Protein AF-0000000080757276 (afdb_homodimer)

Structure (mmCIF, N/CA/C/O backbone):
data_AF-0000000080757276-model_v1
#
loop_
_entity.id
_entity.type
_entity.pdbx_description
1 polymer 'SEC-C motif domain protein'
#
loop_
_atom_site.group_PDB
_atom_site.id
_atom_site.type_symbol
_atom_site.label_atom_id
_atom_site.label_alt_id
_atom_site.label_comp_id
_atom_site.label_asym_id
_atom_site.label_entity_id
_atom_site.label_seq_id
_atom_site.pdbx_PDB_ins_code
_atom_site.Cartn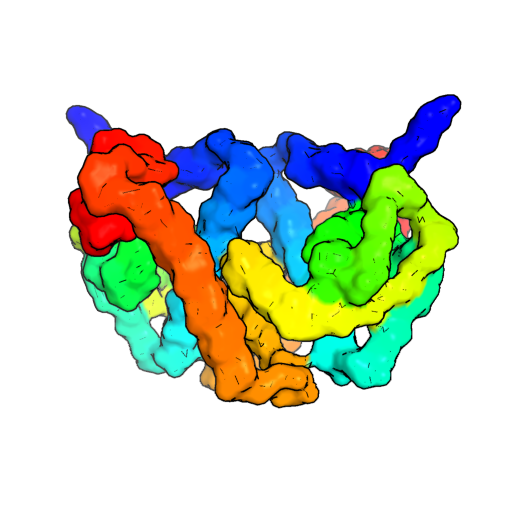_x
_atom_site.Cartn_y
_atom_site.Cartn_z
_atom_site.occupancy
_atom_site.B_iso_or_equiv
_atom_site.auth_seq_id
_atom_site.auth_comp_id
_atom_site.auth_asym_id
_atom_site.auth_atom_id
_atom_site.pdbx_PDB_model_num
ATOM 1 N N . MET A 1 1 ? -26.703 22.859 13.664 1 38.06 1 MET A N 1
ATOM 2 C CA . MET A 1 1 ? -26.328 21.719 12.836 1 38.06 1 MET A CA 1
ATOM 3 C C . MET A 1 1 ? -24.891 21.281 13.148 1 38.06 1 MET A C 1
ATOM 5 O O . MET A 1 1 ? -23.969 22.094 13.133 1 38.06 1 MET A O 1
ATOM 9 N N . VAL A 1 2 ? -24.656 20.375 14 1 51.16 2 VAL A N 1
ATOM 10 C CA . VAL A 1 2 ? -23.391 20.031 14.617 1 51.16 2 VAL A CA 1
ATOM 11 C C . VAL A 1 2 ? -22.328 19.844 13.531 1 51.16 2 VAL A C 1
ATOM 13 O O . VAL A 1 2 ? -22.531 19.062 12.586 1 51.16 2 VAL A O 1
ATOM 16 N N . HIS A 1 3 ? -21.578 20.844 13.133 1 68.44 3 HIS A N 1
ATOM 17 C CA . HIS A 1 3 ? -20.609 20.859 12.047 1 68.44 3 HIS A CA 1
ATOM 18 C C . HIS A 1 3 ? -19.656 19.688 12.117 1 68.44 3 HIS A C 1
ATOM 20 O O . HIS A 1 3 ? -18.922 19.531 13.102 1 68.44 3 HIS A O 1
ATOM 26 N N . MET A 1 4 ? -19.922 18.594 11.398 1 83.38 4 MET A N 1
ATOM 27 C CA . MET A 1 4 ? -19.062 17.422 11.352 1 83.38 4 MET A CA 1
ATOM 28 C C . MET A 1 4 ? -17.641 17.797 10.914 1 83.38 4 MET A C 1
ATOM 30 O O . MET A 1 4 ? -17.469 18.547 9.945 1 83.38 4 MET A O 1
ATOM 34 N N . SER A 1 5 ? -16.688 17.484 11.742 1 94.56 5 SER A N 1
ATOM 35 C CA . SER A 1 5 ? -15.297 17.781 11.414 1 94.56 5 SER A CA 1
ATOM 36 C C . SER A 1 5 ? -14.82 16.969 10.211 1 94.56 5 SER A C 1
ATOM 38 O O . SER A 1 5 ? -15.453 15.984 9.836 1 94.56 5 SER A O 1
ATOM 40 N N . LEU A 1 6 ? -13.852 17.453 9.531 1 98.25 6 LEU A N 1
ATOM 41 C CA . LEU A 1 6 ? -13.25 16.734 8.422 1 98.25 6 LEU A CA 1
ATOM 42 C C . LEU A 1 6 ? -12.812 15.336 8.852 1 98.25 6 LEU A C 1
ATOM 44 O O . LEU A 1 6 ? -12.93 14.375 8.086 1 98.25 6 LEU A O 1
ATOM 48 N N . TYR A 1 7 ? -12.414 15.266 10.031 1 98 7 TYR A N 1
ATOM 49 C CA . TYR A 1 7 ? -11.953 13.992 10.562 1 98 7 TYR A CA 1
ATOM 50 C C . TYR A 1 7 ? -13.109 13.008 10.695 1 98 7 TYR A C 1
ATOM 52 O O . TYR A 1 7 ? -12.969 11.828 10.359 1 98 7 TYR A O 1
ATOM 60 N N . ASN A 1 8 ? -14.211 13.477 11.219 1 97.19 8 ASN A N 1
ATOM 61 C CA . ASN A 1 8 ? -15.391 12.625 11.305 1 97.19 8 ASN A CA 1
ATOM 62 C C . ASN A 1 8 ? -15.836 12.133 9.93 1 97.19 8 ASN A C 1
ATOM 64 O O . ASN A 1 8 ? -16.219 10.969 9.773 1 97.19 8 ASN A O 1
ATOM 68 N N . GLU A 1 9 ? -15.781 13.039 9.016 1 97.56 9 GLU A N 1
ATOM 69 C CA . GLU A 1 9 ? -16.109 12.672 7.641 1 97.56 9 GLU A CA 1
ATOM 70 C C . GLU A 1 9 ? -15.148 11.602 7.113 1 97.56 9 GLU A C 1
ATOM 72 O O . GLU A 1 9 ? -15.562 10.664 6.43 1 97.56 9 GLU A O 1
ATOM 77 N N . TRP A 1 10 ? -13.906 11.734 7.418 1 97.69 10 TRP A N 1
ATOM 78 C CA . TRP A 1 10 ? -12.898 10.766 7.012 1 97.69 10 TRP A CA 1
ATOM 79 C C . TRP A 1 10 ? -13.188 9.398 7.625 1 97.69 10 TRP A C 1
ATOM 81 O O . TRP A 1 10 ? -13.133 8.375 6.934 1 97.69 10 TR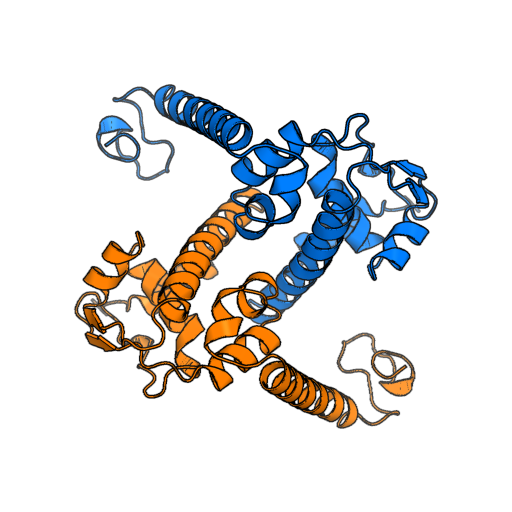P A O 1
ATOM 91 N N . GLN A 1 11 ? -13.516 9.406 8.883 1 96.44 11 GLN A N 1
ATOM 92 C CA . GLN A 1 11 ? -13.828 8.156 9.547 1 96.44 11 GLN A CA 1
ATOM 93 C C . GLN A 1 11 ? -15.008 7.449 8.883 1 96.44 11 GLN A C 1
ATOM 95 O O . GLN A 1 11 ? -15 6.227 8.719 1 96.44 11 GLN A O 1
ATOM 100 N N . LYS A 1 12 ? -15.945 8.25 8.461 1 95.94 12 LYS A N 1
ATOM 101 C CA . LYS A 1 12 ? -17.094 7.688 7.766 1 95.94 12 LYS A CA 1
ATOM 102 C C . LYS A 1 12 ? -16.703 7.082 6.422 1 95.94 12 LYS A C 1
ATOM 104 O O . LYS A 1 12 ? -17.188 6.023 6.039 1 95.94 12 LYS A O 1
ATOM 109 N N . LEU A 1 13 ? -15.805 7.727 5.719 1 95.44 13 LEU A N 1
ATOM 110 C CA . LEU A 1 13 ? -15.305 7.199 4.453 1 95.44 13 LEU A CA 1
ATOM 111 C C . LEU A 1 13 ? -14.578 5.879 4.664 1 95.44 13 LEU A C 1
ATOM 113 O O . LEU A 1 13 ? -14.734 4.945 3.873 1 95.44 13 LEU A O 1
ATOM 117 N N . CYS A 1 14 ? -13.797 5.77 5.727 1 94.19 14 CYS A N 1
ATOM 118 C CA . CYS A 1 14 ? -13.023 4.566 6.02 1 94.19 14 CYS A CA 1
ATOM 119 C C . CYS A 1 14 ? -13.945 3.389 6.316 1 94.19 14 CYS A C 1
ATOM 121 O O . CYS A 1 14 ? -13.633 2.25 5.961 1 94.19 14 CYS A O 1
ATOM 123 N N . GLU A 1 15 ? -15.094 3.699 6.871 1 91.88 15 GLU A N 1
ATOM 124 C CA . GLU A 1 15 ? -15.992 2.645 7.332 1 91.88 15 GLU A CA 1
ATOM 125 C C . GLU A 1 15 ? -17.062 2.336 6.289 1 91.88 15 GLU A C 1
ATOM 127 O O . GLU A 1 15 ? -17.875 1.42 6.473 1 91.88 15 GLU A O 1
ATOM 132 N N . LYS A 1 16 ? -17.031 3.115 5.297 1 93.06 16 LYS A N 1
ATOM 133 C CA . LYS A 1 16 ? -18.047 2.918 4.262 1 93.06 16 LYS A CA 1
ATOM 134 C C . LYS A 1 16 ? -17.969 1.509 3.682 1 93.06 16 LYS A C 1
ATOM 136 O O . LYS A 1 16 ? -16.875 1.015 3.377 1 93.06 16 LYS A O 1
ATOM 141 N N . GLN A 1 17 ? -19.031 0.843 3.615 1 89.94 17 GLN A N 1
ATOM 142 C CA . GLN A 1 17 ? -19.078 -0.481 3.004 1 89.94 17 GLN A CA 1
ATOM 143 C C . GLN A 1 17 ? -18.875 -0.397 1.493 1 89.94 17 GLN A C 1
ATOM 145 O O . GLN A 1 17 ? -19.484 0.448 0.828 1 89.94 17 GLN A O 1
ATOM 150 N N . ARG A 1 18 ? -18 -1.152 0.974 1 90 18 ARG A N 1
ATOM 151 C CA . ARG A 1 18 ? -17.625 -1.227 -0.434 1 90 18 ARG A CA 1
ATOM 152 C C . ARG A 1 18 ? -17.422 -2.674 -0.873 1 90 18 ARG A C 1
ATOM 154 O O . ARG A 1 18 ? -17.188 -3.553 -0.041 1 90 18 ARG A O 1
ATOM 161 N N . THR A 1 19 ? -17.625 -2.785 -2.217 1 89.44 19 THR A N 1
ATOM 162 C CA . THR A 1 19 ? -17.125 -4.039 -2.766 1 89.44 19 THR A CA 1
ATOM 163 C C . THR A 1 19 ? -15.609 -4.113 -2.641 1 89.44 19 THR A C 1
ATOM 165 O O . THR A 1 19 ? -14.953 -3.1 -2.393 1 89.44 19 THR A O 1
ATOM 168 N N . GLU A 1 20 ? -15.086 -5.277 -2.754 1 85.75 20 GLU A N 1
ATOM 169 C CA . GLU A 1 20 ? -13.641 -5.445 -2.674 1 85.75 20 GLU A CA 1
ATOM 170 C C . GLU A 1 20 ? -12.922 -4.559 -3.688 1 85.75 20 GLU A C 1
ATOM 172 O O . GLU A 1 20 ? -11.938 -3.895 -3.355 1 85.75 20 GLU A O 1
ATOM 177 N N . GLU A 1 21 ? -13.414 -4.617 -4.863 1 89.94 21 GLU A N 1
ATOM 178 C CA . GLU A 1 21 ? -12.828 -3.828 -5.941 1 89.94 21 GLU A CA 1
ATOM 179 C C . GLU A 1 21 ? -12.867 -2.338 -5.617 1 89.94 21 GLU A C 1
ATOM 181 O O . GLU A 1 21 ? -11.859 -1.64 -5.762 1 89.94 21 GLU A O 1
ATOM 186 N N . GLU A 1 22 ? -13.984 -1.882 -5.148 1 91.44 22 GLU A N 1
ATOM 187 C CA . GLU A 1 22 ? -14.148 -0.477 -4.789 1 91.44 22 GLU A CA 1
ATOM 188 C C . GLU A 1 22 ? -13.258 -0.104 -3.607 1 91.44 22 GLU A C 1
ATOM 190 O O . GLU A 1 22 ? -12.695 0.993 -3.568 1 91.44 22 GLU A O 1
ATOM 195 N N . ASN A 1 23 ? -13.242 -0.994 -2.672 1 92.25 23 ASN A N 1
ATOM 196 C CA . ASN A 1 23 ? -12.406 -0.768 -1.497 1 92.25 23 ASN A CA 1
ATOM 197 C C . ASN A 1 23 ? -10.93 -0.666 -1.871 1 92.25 23 ASN A C 1
ATOM 199 O O . ASN A 1 23 ? -10.234 0.239 -1.412 1 92.25 23 ASN A O 1
ATOM 203 N N . ASN A 1 24 ? -10.469 -1.547 -2.729 1 92.38 24 ASN A N 1
ATOM 204 C CA . ASN A 1 24 ? -9.094 -1.505 -3.209 1 92.38 24 ASN A CA 1
ATOM 205 C C . ASN A 1 24 ? -8.797 -0.206 -3.955 1 92.38 24 ASN A C 1
ATOM 207 O O . ASN A 1 24 ? -7.738 0.394 -3.771 1 92.38 24 ASN A O 1
ATOM 211 N N . GLU A 1 25 ? -9.695 0.157 -4.746 1 94.06 25 GLU A N 1
ATOM 212 C CA . GLU A 1 25 ? -9.523 1.399 -5.492 1 94.06 25 GLU A CA 1
ATOM 213 C C . GLU A 1 25 ? -9.398 2.596 -4.551 1 94.06 25 GLU A C 1
ATOM 215 O O . GLU A 1 25 ? -8.539 3.455 -4.738 1 94.06 25 GLU A O 1
ATOM 220 N N . PHE A 1 26 ? -10.305 2.67 -3.537 1 95.56 26 PHE A N 1
ATOM 221 C CA . PHE A 1 26 ? -10.305 3.75 -2.559 1 95.56 26 PHE A CA 1
ATOM 222 C C . PHE A 1 26 ? -8.969 3.812 -1.821 1 95.56 26 PHE A C 1
ATOM 224 O O . PHE A 1 26 ? -8.32 4.859 -1.791 1 95.56 26 PHE A O 1
ATOM 231 N N . TRP A 1 27 ? -8.539 2.727 -1.327 1 95.81 27 TRP A N 1
ATOM 232 C CA . TRP A 1 27 ? -7.348 2.717 -0.482 1 95.81 27 TRP A CA 1
ATOM 233 C C . TRP A 1 27 ? -6.082 2.854 -1.323 1 95.81 27 TRP A C 1
ATOM 235 O O . TRP A 1 27 ? -5.129 3.523 -0.918 1 95.81 27 TRP A O 1
ATOM 245 N N . ASN A 1 28 ? -6.012 2.215 -2.469 1 96.62 28 ASN A N 1
ATOM 246 C CA . ASN A 1 28 ? -4.848 2.369 -3.338 1 96.62 28 ASN A CA 1
ATOM 247 C C . ASN A 1 28 ? -4.676 3.816 -3.789 1 96.62 28 ASN A C 1
ATOM 249 O O . ASN A 1 28 ? -3.553 4.324 -3.836 1 96.62 28 ASN A O 1
ATOM 253 N N . THR A 1 29 ? -5.754 4.422 -4.09 1 97.19 29 THR A N 1
ATOM 254 C CA . THR A 1 29 ? -5.711 5.836 -4.449 1 97.19 29 THR A CA 1
ATOM 255 C C . THR A 1 29 ? -5.211 6.676 -3.281 1 97.19 29 THR A C 1
ATOM 257 O O . THR A 1 29 ? -4.359 7.551 -3.457 1 97.19 29 THR A O 1
ATOM 260 N N . TYR A 1 30 ? -5.797 6.43 -2.107 1 97.69 30 TYR A N 1
ATOM 261 C CA . TYR A 1 30 ? -5.352 7.152 -0.922 1 97.69 30 TYR A CA 1
ATOM 262 C C . TYR A 1 30 ? -3.863 6.934 -0.679 1 97.69 30 TYR A C 1
ATOM 264 O O . TYR A 1 30 ? -3.123 7.887 -0.425 1 97.69 30 TYR A O 1
ATOM 272 N N . LEU A 1 31 ? -3.383 5.695 -0.757 1 97.88 31 LEU A N 1
ATOM 273 C CA . LEU A 1 31 ? -1.994 5.352 -0.47 1 97.88 31 LEU A CA 1
ATOM 274 C C . LEU A 1 31 ? -1.051 6.027 -1.461 1 97.88 31 LEU A C 1
ATOM 276 O O . LEU A 1 31 ? 0.038 6.469 -1.087 1 97.88 31 LEU A O 1
ATOM 280 N N . GLU A 1 32 ? -1.459 6.086 -2.672 1 97.38 32 GLU A N 1
ATOM 281 C CA . GLU A 1 32 ? -0.655 6.789 -3.668 1 97.38 32 GLU A CA 1
ATOM 282 C C . GLU A 1 32 ? -0.453 8.25 -3.281 1 97.38 32 GLU A C 1
ATOM 284 O O . GLU A 1 32 ? 0.677 8.742 -3.268 1 97.38 32 GLU A O 1
ATOM 289 N N . LYS A 1 33 ? -1.532 8.922 -2.973 1 98.19 33 LYS A N 1
ATOM 290 C CA . LYS A 1 33 ? -1.455 10.328 -2.586 1 98.19 33 LYS A CA 1
ATOM 291 C C . LYS A 1 33 ? -0.66 10.5 -1.295 1 98.19 33 LYS A C 1
ATOM 293 O O . LYS A 1 33 ? 0.161 11.414 -1.182 1 98.19 33 LYS A O 1
ATOM 298 N N . GLU A 1 34 ? -0.919 9.625 -0.367 1 98.5 34 GLU A N 1
ATOM 299 C CA . GLU A 1 34 ? -0.176 9.648 0.889 1 98.5 34 GLU A CA 1
ATOM 300 C C . GLU A 1 34 ? 1.324 9.516 0.645 1 98.5 34 GLU A C 1
ATOM 302 O O . GLU A 1 34 ? 2.121 10.266 1.211 1 98.5 34 GLU A O 1
ATOM 307 N N . MET A 1 35 ? 1.727 8.547 -0.178 1 98.56 35 MET A N 1
ATOM 308 C CA . MET A 1 35 ? 3.137 8.336 -0.49 1 98.56 35 MET A CA 1
ATOM 309 C C . MET A 1 35 ? 3.752 9.594 -1.094 1 98.56 35 MET A C 1
ATOM 311 O O . MET A 1 35 ? 4.867 9.984 -0.738 1 98.56 35 MET A O 1
ATOM 315 N N . LYS A 1 36 ? 3.051 10.234 -1.915 1 98.06 36 LYS A N 1
ATOM 316 C CA . LYS A 1 36 ? 3.551 11.445 -2.555 1 98.06 36 LYS A CA 1
ATOM 317 C C . LYS A 1 36 ? 3.756 12.562 -1.533 1 98.06 36 LYS A C 1
ATOM 319 O O . LYS A 1 36 ? 4.715 13.328 -1.63 1 98.06 36 LYS A O 1
ATOM 324 N N . VAL A 1 37 ? 2.859 12.688 -0.596 1 98.75 37 VAL A N 1
ATOM 325 C CA . VAL A 1 37 ? 3.029 13.672 0.467 1 98.75 37 VAL A CA 1
ATOM 326 C C . VAL A 1 37 ? 4.289 13.352 1.272 1 98.75 37 VAL A C 1
ATOM 328 O O . VAL A 1 37 ? 5.117 14.227 1.514 1 98.75 37 VAL A O 1
ATOM 331 N N . TYR A 1 38 ? 4.418 12.086 1.672 1 98.81 38 TYR A N 1
ATOM 332 C CA . TYR A 1 38 ? 5.574 11.703 2.473 1 98.81 38 TYR A CA 1
ATOM 333 C C . TYR A 1 38 ? 6.867 11.883 1.682 1 98.81 38 TYR A C 1
ATOM 335 O O . TYR A 1 38 ? 7.887 12.312 2.229 1 98.81 38 TYR A O 1
ATOM 343 N N . GLU A 1 39 ? 6.867 11.492 0.408 1 98.5 39 GLU A N 1
ATOM 344 C CA . GLU A 1 39 ? 8.039 11.734 -0.427 1 98.5 39 GLU A CA 1
ATOM 345 C C . GLU A 1 39 ? 8.438 13.203 -0.407 1 98.5 39 GLU A C 1
ATOM 347 O O . GLU A 1 39 ? 9.617 13.531 -0.273 1 98.5 39 GLU A O 1
ATOM 352 N N . PHE A 1 40 ? 7.48 14.055 -0.537 1 98.75 40 PHE A N 1
ATOM 353 C CA . PHE A 1 40 ? 7.73 15.492 -0.525 1 98.75 40 PHE A CA 1
ATOM 354 C C . PHE A 1 40 ? 8.305 15.93 0.815 1 98.75 40 PHE A C 1
ATOM 356 O O . PHE A 1 40 ? 9.32 16.625 0.862 1 98.75 40 PHE A O 1
ATOM 363 N N . ILE A 1 41 ? 7.664 15.531 1.886 1 98.75 41 ILE A N 1
ATOM 364 C CA . ILE A 1 41 ? 8.07 15.914 3.234 1 98.75 41 ILE A CA 1
ATOM 365 C C . ILE A 1 41 ? 9.5 15.445 3.496 1 98.75 41 ILE A C 1
ATOM 367 O O . ILE A 1 41 ? 10.32 16.203 4.012 1 98.75 41 ILE A O 1
ATOM 371 N N . LEU A 1 42 ? 9.805 14.219 3.104 1 98.75 42 LEU A N 1
ATOM 372 C CA . LEU A 1 42 ? 11.133 13.656 3.338 1 98.75 42 LEU A CA 1
ATOM 373 C C . LEU A 1 42 ? 12.172 14.352 2.471 1 98.75 42 LEU A C 1
ATOM 375 O O . LEU A 1 42 ? 13.273 14.656 2.938 1 98.75 42 LEU A O 1
ATOM 379 N N . GLU A 1 43 ? 11.828 14.633 1.252 1 98.31 43 GLU A N 1
ATOM 380 C CA . GLU A 1 43 ? 12.742 15.312 0.336 1 98.31 43 GLU A CA 1
ATOM 381 C C . GLU A 1 43 ? 13.062 16.719 0.824 1 98.31 43 GLU A C 1
ATOM 383 O O . GLU A 1 43 ? 14.18 17.203 0.641 1 98.31 43 GLU A O 1
ATOM 388 N N . HIS A 1 44 ? 12.148 17.328 1.419 1 98.31 44 HIS A N 1
ATOM 389 C CA . HIS A 1 44 ? 12.305 18.703 1.899 1 98.31 44 HIS A CA 1
ATOM 390 C C . HIS A 1 44 ? 12.328 18.75 3.424 1 98.31 44 HIS A C 1
ATOM 392 O O . HIS A 1 44 ? 11.719 19.625 4.027 1 98.31 44 HIS A O 1
ATOM 398 N N . HIS A 1 45 ? 13.016 17.844 4.023 1 98.31 45 HIS A N 1
ATOM 399 C CA . HIS A 1 45 ? 12.984 17.625 5.465 1 98.31 45 HIS A CA 1
ATOM 400 C C . HIS A 1 45 ? 13.562 18.812 6.219 1 98.31 45 HIS A C 1
ATOM 402 O O . HIS A 1 45 ? 13.367 18.953 7.426 1 98.31 45 HIS A O 1
ATOM 408 N N . ASP A 1 46 ? 14.266 19.672 5.57 1 97.31 46 ASP A N 1
ATOM 409 C CA . ASP A 1 46 ? 14.883 20.844 6.199 1 97.31 46 ASP A CA 1
ATOM 410 C C . ASP A 1 46 ? 13.906 22.016 6.242 1 97.31 46 ASP A C 1
ATOM 412 O O . ASP A 1 46 ? 14.203 23.047 6.84 1 97.31 46 ASP A O 1
ATOM 416 N N . GLU A 1 47 ? 12.797 21.828 5.613 1 97.44 47 GLU A N 1
ATOM 417 C CA . GLU A 1 47 ? 11.734 22.844 5.617 1 97.44 47 GLU A CA 1
ATOM 418 C C . GLU A 1 47 ? 10.469 22.312 6.281 1 97.44 47 GLU A C 1
ATOM 420 O O . GLU A 1 47 ? 10.219 21.109 6.27 1 97.44 47 GLU A O 1
ATOM 425 N N . VAL A 1 48 ? 9.797 23.266 6.875 1 98.06 48 VAL A N 1
ATOM 426 C CA . VAL A 1 48 ? 8.531 22.891 7.488 1 98.06 48 VAL A CA 1
ATOM 427 C C . VAL A 1 48 ? 7.379 23.266 6.559 1 98.06 48 VAL A C 1
ATOM 429 O O . VAL A 1 48 ? 7.262 24.422 6.137 1 98.06 48 VAL A O 1
ATOM 432 N N . VAL A 1 49 ? 6.598 22.281 6.207 1 98.38 49 VAL A N 1
ATOM 433 C CA . VAL A 1 49 ? 5.395 22.516 5.418 1 98.38 49 VAL A CA 1
ATOM 434 C C . VAL A 1 49 ? 4.293 23.078 6.309 1 98.38 49 VAL A C 1
ATOM 436 O O . VAL A 1 49 ? 3.955 22.484 7.34 1 98.38 49 VAL A O 1
ATOM 439 N N . GLU A 1 50 ? 3.803 24.188 5.949 1 98.5 50 GLU A N 1
ATOM 440 C CA . GLU A 1 50 ? 2.748 24.797 6.754 1 98.5 50 GLU A CA 1
ATOM 441 C C . GLU A 1 50 ? 1.762 25.562 5.879 1 98.5 50 GLU A C 1
ATOM 443 O O . GLU A 1 50 ? 2.08 25.938 4.746 1 98.5 50 GLU A O 1
ATOM 448 N N . GLY A 1 51 ? 0.552 25.719 6.355 1 98.62 51 GLY A N 1
ATOM 449 C CA . GLY A 1 51 ? -0.53 26.391 5.664 1 98.62 51 GLY A CA 1
ATOM 450 C C . GLY A 1 51 ? -1.905 25.969 6.148 1 98.62 51 GLY A C 1
ATOM 451 O O . GLY A 1 51 ? -2.025 25.219 7.113 1 98.62 51 GLY A O 1
ATOM 452 N N . LYS A 1 52 ? -2.895 26.578 5.531 1 98.81 52 LYS A N 1
ATOM 453 C CA . LYS A 1 52 ? -4.258 26.141 5.82 1 98.81 52 LYS A CA 1
ATOM 454 C C . LYS A 1 52 ? -4.508 24.719 5.297 1 98.81 52 LYS A C 1
ATOM 456 O O . LYS A 1 52 ? -3.988 24.344 4.246 1 98.81 52 LYS A O 1
ATOM 461 N N . LEU A 1 53 ? -5.375 24.016 6.027 1 98.88 53 LEU A N 1
ATOM 462 C CA . LEU A 1 53 ? -5.613 22.625 5.672 1 98.88 53 LEU A CA 1
ATOM 463 C C . LEU A 1 53 ? -6.078 22.5 4.227 1 98.88 53 LEU A C 1
ATOM 465 O O . LEU A 1 53 ? -5.543 21.703 3.461 1 98.88 53 LEU A O 1
ATOM 469 N N . ALA A 1 54 ? -6.996 23.281 3.854 1 98.69 54 ALA A N 1
ATOM 470 C CA . ALA A 1 54 ? -7.543 23.203 2.502 1 98.69 54 ALA A CA 1
ATOM 471 C C . ALA A 1 54 ? -6.484 23.547 1.459 1 98.69 54 ALA A C 1
ATOM 473 O O . ALA A 1 54 ? -6.453 22.969 0.377 1 98.69 54 ALA A O 1
ATOM 474 N N . GLU A 1 55 ? -5.637 24.438 1.717 1 98.69 55 GLU A N 1
ATOM 475 C CA . GLU A 1 55 ? -4.574 24.844 0.801 1 98.69 55 GLU A CA 1
ATOM 476 C C . GLU A 1 55 ? -3.543 23.719 0.639 1 98.69 55 GLU A C 1
ATOM 478 O O . GLU A 1 55 ? -3.088 23.453 -0.474 1 98.69 55 GLU A O 1
ATOM 483 N N . LEU A 1 56 ? -3.184 23.156 1.754 1 98.81 56 LEU A N 1
ATOM 484 C CA . LEU A 1 56 ? -2.248 22.031 1.705 1 98.81 56 LEU A CA 1
ATOM 485 C C . LEU A 1 56 ? -2.857 20.844 0.966 1 98.81 56 LEU A C 1
ATOM 487 O O . LEU A 1 56 ? -2.176 20.188 0.184 1 98.81 56 LEU A O 1
ATOM 491 N N . ALA A 1 57 ? -4.145 20.609 1.241 1 98.88 57 ALA A N 1
ATOM 492 C CA . ALA A 1 57 ? -4.848 19.562 0.519 1 98.88 57 ALA A CA 1
ATOM 493 C C . ALA A 1 57 ? -4.758 19.766 -0.99 1 98.88 57 ALA A C 1
ATOM 495 O O . ALA A 1 57 ? -4.422 18.844 -1.735 1 98.88 57 ALA A O 1
ATOM 496 N N . GLU A 1 58 ? -5.008 20.938 -1.376 1 98.31 58 GLU A N 1
ATOM 497 C CA . GLU A 1 58 ? -4.938 21.281 -2.791 1 98.31 58 GLU A CA 1
ATOM 498 C C . GLU A 1 58 ? -3.521 21.125 -3.332 1 98.31 58 GLU A C 1
ATOM 500 O O . GLU A 1 58 ? -3.324 20.578 -4.426 1 98.31 58 GLU A O 1
ATOM 505 N N . LYS A 1 59 ? -2.551 21.578 -2.59 1 98.38 59 LYS A N 1
ATOM 506 C CA . LYS A 1 59 ? -1.146 21.469 -2.973 1 98.38 59 LYS A CA 1
ATOM 507 C C . LYS A 1 59 ? -0.777 20.031 -3.297 1 98.38 59 LYS A C 1
ATOM 509 O O . LYS A 1 59 ? -0.003 19.766 -4.223 1 98.38 59 LYS A O 1
ATOM 514 N N . PHE A 1 60 ? -1.408 19.109 -2.568 1 98.38 60 PHE A N 1
ATOM 515 C CA . PHE A 1 60 ? -1.04 17.703 -2.705 1 98.38 60 PHE A CA 1
ATOM 516 C C . PHE A 1 60 ? -2.117 16.938 -3.459 1 98.38 60 PHE A C 1
ATOM 518 O O . PHE A 1 60 ? -2.186 15.711 -3.369 1 98.38 60 PHE A O 1
ATOM 525 N N . ASP A 1 61 ? -2.996 17.672 -4.125 1 97.5 61 ASP A N 1
ATOM 526 C CA . ASP A 1 61 ? -4.027 17.094 -4.984 1 97.5 61 ASP A CA 1
ATOM 527 C C . ASP A 1 61 ? -4.941 16.156 -4.199 1 97.5 61 ASP A C 1
ATOM 529 O O . ASP A 1 61 ? -5.172 15.016 -4.613 1 97.5 61 ASP A O 1
ATOM 533 N N . MET A 1 62 ? -5.332 16.594 -3.059 1 98.44 62 MET A N 1
ATOM 534 C CA . MET A 1 62 ? -6.27 15.883 -2.199 1 98.44 62 MET A CA 1
ATOM 535 C C . MET A 1 62 ? -7.492 16.734 -1.888 1 98.44 62 MET A C 1
ATOM 537 O O . MET A 1 62 ? -7.402 17.969 -1.849 1 98.44 62 MET A O 1
ATOM 541 N N . GLU A 1 63 ? -8.586 16.078 -1.687 1 98.38 63 GLU A N 1
ATOM 542 C CA . GLU A 1 63 ? -9.688 16.75 -1.012 1 98.38 63 GLU A CA 1
ATOM 543 C C . GLU A 1 63 ? -9.367 16.984 0.461 1 98.38 63 GLU A C 1
ATOM 545 O O . GLU A 1 63 ? -8.617 16.234 1.072 1 98.38 63 GLU A O 1
ATOM 550 N N . PRO A 1 64 ? -9.961 18.016 0.984 1 98.75 64 PRO A N 1
ATOM 551 C CA . PRO A 1 64 ? -9.695 18.312 2.393 1 98.75 64 PRO A CA 1
ATOM 552 C C . PRO A 1 64 ? -9.977 17.125 3.311 1 98.75 64 PRO A C 1
ATOM 554 O O . PRO A 1 64 ? -9.211 16.875 4.242 1 98.75 64 PRO A O 1
ATOM 557 N N . VAL A 1 65 ? -11.031 16.406 3.018 1 98.69 65 VAL A N 1
ATOM 558 C CA . VAL A 1 65 ? -11.398 15.266 3.846 1 98.69 65 VAL A CA 1
ATOM 559 C C . VAL A 1 65 ? -10.305 14.195 3.764 1 98.69 65 VAL A C 1
ATOM 561 O O . VAL A 1 65 ? -9.984 13.547 4.762 1 98.69 65 VAL A O 1
ATOM 564 N N . VAL A 1 66 ? -9.703 14.016 2.645 1 98.75 66 VAL A N 1
ATOM 565 C CA . VAL A 1 66 ? -8.633 13.047 2.443 1 98.75 66 VAL A CA 1
ATOM 566 C C . VAL A 1 66 ? -7.367 13.523 3.15 1 98.75 66 VAL A C 1
ATOM 568 O O . VAL A 1 66 ? -6.664 12.727 3.775 1 98.75 66 VAL A O 1
ATOM 571 N N . PHE A 1 67 ? -7.109 14.789 3.076 1 98.88 67 PHE A N 1
ATOM 572 C CA . PHE A 1 67 ? -5.957 15.344 3.775 1 98.88 67 PHE A CA 1
ATOM 573 C C . PHE A 1 67 ? -6.121 15.203 5.285 1 98.88 67 PHE A C 1
ATOM 575 O O . PHE A 1 67 ? -5.137 15.008 6.004 1 98.88 67 PHE A O 1
ATOM 582 N N . ALA A 1 68 ? -7.34 15.32 5.773 1 98.75 68 ALA A N 1
ATOM 583 C CA . ALA A 1 68 ? -7.594 15.039 7.184 1 98.75 68 ALA A CA 1
ATOM 584 C C . ALA A 1 68 ? -7.191 13.609 7.535 1 98.75 68 ALA A C 1
ATOM 586 O O . ALA A 1 68 ? -6.688 13.352 8.633 1 98.75 68 ALA A O 1
ATOM 587 N N . GLY A 1 69 ? -7.457 12.688 6.602 1 98.5 69 GLY A N 1
ATOM 588 C CA . GLY A 1 69 ? -6.973 11.328 6.777 1 98.5 69 GLY A CA 1
ATOM 589 C C . GLY A 1 69 ? -5.461 11.234 6.875 1 98.5 69 GLY A C 1
ATOM 590 O O . GLY A 1 69 ? -4.93 10.5 7.707 1 98.5 69 GLY A O 1
ATOM 591 N N . PHE A 1 70 ? -4.848 12.016 6.074 1 98.88 70 PHE A N 1
ATOM 592 C CA . PHE A 1 70 ? -3.391 12.078 6.133 1 98.88 70 PHE A CA 1
ATOM 593 C C . PHE A 1 70 ? -2.928 12.602 7.488 1 98.88 70 PHE A C 1
ATOM 595 O O . PHE A 1 70 ? -1.981 12.07 8.07 1 98.88 70 PHE A O 1
ATOM 602 N N . MET A 1 71 ? -3.545 13.617 7.941 1 98.81 71 MET A N 1
ATOM 603 C CA . MET A 1 71 ? -3.225 14.172 9.258 1 98.81 71 MET A CA 1
ATOM 604 C C . MET A 1 71 ? -3.379 13.117 10.344 1 98.81 71 MET A C 1
ATOM 606 O O . MET A 1 71 ? -2.578 13.07 11.281 1 98.81 71 MET A O 1
ATOM 610 N N . ASP A 1 72 ? -4.418 12.375 10.25 1 98.19 72 ASP A N 1
ATOM 611 C CA . ASP A 1 72 ? -4.621 11.297 11.211 1 98.19 72 ASP A CA 1
ATOM 612 C C . ASP A 1 72 ? -3.404 10.367 11.258 1 98.19 72 ASP A C 1
ATOM 614 O O . ASP A 1 72 ? -2.936 10.008 12.344 1 98.19 72 ASP A O 1
ATOM 618 N N . GLY A 1 73 ? -2.859 10.031 10.109 1 98.06 73 GLY A N 1
ATOM 619 C CA . GLY A 1 73 ? -1.74 9.109 10 1 98.06 73 GLY A CA 1
ATOM 620 C C . GLY A 1 73 ? -0.446 9.672 10.555 1 98.06 73 GLY A C 1
ATOM 621 O O . GLY A 1 73 ? 0.32 8.961 11.211 1 98.06 73 GLY A O 1
ATOM 622 N N . ILE A 1 74 ? -0.231 10.945 10.359 1 98.81 74 ILE A N 1
ATOM 623 C CA . ILE A 1 74 ? 1.08 11.5 10.672 1 98.81 74 ILE A CA 1
ATOM 624 C C . ILE A 1 74 ? 1.048 12.148 12.055 1 98.81 74 ILE A C 1
ATOM 626 O O . ILE A 1 74 ? 2.096 12.484 12.609 1 98.81 74 ILE A O 1
ATOM 630 N N . ASN A 1 75 ? -0.104 12.258 12.648 1 98.75 75 ASN A N 1
ATOM 631 C CA . ASN A 1 75 ? -0.34 13.141 13.789 1 98.75 75 ASN A CA 1
ATOM 632 C C . ASN A 1 75 ? 0.572 12.789 14.961 1 98.75 75 ASN A C 1
ATOM 634 O O . ASN A 1 75 ? 1.17 13.68 15.57 1 98.75 75 ASN A O 1
ATOM 638 N N . THR A 1 76 ? 0.782 11.531 15.227 1 98.56 76 THR A N 1
ATOM 639 C CA . THR A 1 76 ? 1.555 11.117 16.391 1 98.56 76 THR A CA 1
ATOM 640 C C . THR A 1 76 ? 3.051 11.258 16.125 1 98.56 76 THR A C 1
ATOM 642 O O . THR A 1 76 ? 3.863 11.125 17.047 1 98.56 76 THR A O 1
ATOM 645 N N . SER A 1 77 ? 3.416 11.531 14.938 1 98.81 77 SER A N 1
ATOM 646 C CA . SER A 1 77 ? 4.816 11.719 14.57 1 98.81 77 SER A CA 1
ATOM 647 C C . SER A 1 77 ? 5.18 13.195 14.531 1 98.81 77 SER A C 1
ATOM 649 O O . SER A 1 77 ? 6.328 13.555 14.266 1 98.81 77 SER A O 1
ATOM 651 N N . LEU A 1 78 ? 4.219 14.078 14.766 1 98.81 78 LEU A N 1
ATOM 652 C CA . LEU A 1 78 ? 4.469 15.516 14.773 1 98.81 78 LEU A CA 1
ATOM 653 C C . LEU A 1 78 ? 4.953 15.977 16.141 1 98.81 78 LEU A C 1
ATOM 655 O O . LEU A 1 78 ? 4.516 15.445 17.172 1 98.81 78 LEU A O 1
ATOM 659 N N . LYS A 1 79 ? 5.84 17.016 16.141 1 98.5 79 LYS A N 1
ATOM 660 C CA . LYS A 1 79 ? 6.289 17.594 17.406 1 98.5 79 LYS A CA 1
ATOM 661 C C . LYS A 1 79 ? 5.125 18.234 18.156 1 98.5 79 LYS A C 1
ATOM 663 O O . LYS A 1 79 ? 5.082 18.188 19.391 1 98.5 79 LYS A O 1
ATOM 668 N N . ASN A 1 80 ? 4.203 18.812 17.391 1 98.25 80 ASN A N 1
ATOM 669 C CA . ASN A 1 80 ? 2.982 19.391 17.953 1 98.25 80 ASN A CA 1
ATOM 670 C C . ASN A 1 80 ? 1.738 18.812 17.281 1 98.25 80 ASN A C 1
ATOM 672 O O . ASN A 1 80 ? 1.236 19.359 16.297 1 98.25 80 ASN A O 1
ATOM 676 N N . PRO A 1 81 ? 1.224 17.703 17.828 1 98.62 81 PRO A N 1
ATOM 677 C CA . PRO A 1 81 ? 0.014 17.094 17.266 1 98.62 81 PRO A CA 1
ATOM 678 C C . PRO A 1 81 ? -1.191 18.031 17.312 1 98.62 81 PRO A C 1
ATOM 680 O O . PRO A 1 81 ? -1.243 18.938 18.156 1 98.62 81 PRO A O 1
ATOM 683 N N . VAL A 1 82 ? -2.092 17.797 16.422 1 98.25 82 VAL A N 1
ATOM 684 C CA . VAL A 1 82 ? -3.299 18.625 16.375 1 98.25 82 VAL A CA 1
ATOM 685 C C . VAL A 1 82 ? -4.484 17.828 16.906 1 98.25 82 VAL A C 1
ATOM 687 O O . VAL A 1 82 ? -4.41 16.609 17.047 1 98.25 82 VAL A O 1
ATOM 690 N N . LYS A 1 83 ? -5.516 18.562 17.297 1 98.12 83 LYS A N 1
ATOM 691 C CA . LYS A 1 83 ? -6.777 17.922 17.641 1 98.12 83 LYS A CA 1
ATOM 692 C C . LYS A 1 83 ? -7.57 17.562 16.391 1 98.12 83 LYS A C 1
ATOM 694 O O . LYS A 1 83 ? -8.242 18.406 15.797 1 98.12 83 LYS A O 1
ATOM 699 N N . LEU A 1 84 ? -7.57 16.344 16.031 1 98.31 84 LEU A N 1
ATOM 700 C CA . LEU A 1 84 ? -8.133 15.859 14.781 1 98.31 84 LEU A CA 1
ATOM 701 C C . LEU A 1 84 ? -9.617 16.188 14.688 1 98.31 84 LEU A C 1
ATOM 703 O O . LEU A 1 84 ? -10.109 16.578 13.617 1 98.31 84 LEU A O 1
ATOM 707 N N . GLU A 1 85 ? -10.289 16.125 15.773 1 97.62 85 GLU A N 1
ATOM 708 C CA . GLU A 1 85 ? -11.734 16.297 15.812 1 97.62 85 GLU A CA 1
ATOM 709 C C . GLU A 1 85 ? -12.141 17.734 15.531 1 97.62 85 GLU A C 1
ATOM 711 O O . GLU A 1 85 ? -13.312 18.031 15.289 1 97.62 85 GLU A O 1
ATOM 716 N N . GLU A 1 86 ? -11.18 18.641 15.5 1 97.69 86 GLU A N 1
ATOM 717 C CA . GLU A 1 86 ? -11.453 20.047 15.297 1 97.69 86 GLU A CA 1
ATOM 718 C C . GLU A 1 86 ? -10.977 20.516 13.922 1 97.69 86 GLU A C 1
ATOM 720 O O . GLU A 1 86 ? -11.094 21.688 13.586 1 97.69 86 GLU A O 1
ATOM 725 N N . LEU A 1 87 ? -10.523 19.625 13.109 1 98.44 87 LEU A N 1
ATOM 726 C CA . LEU A 1 87 ? -9.961 20 11.82 1 98.44 87 LEU A CA 1
ATOM 727 C C . LEU A 1 87 ? -11.055 20.5 10.875 1 98.44 87 LEU A C 1
ATOM 729 O O . LEU A 1 87 ? -12.102 19.875 10.75 1 98.44 87 LEU A O 1
ATOM 733 N N . GLY A 1 88 ? -10.789 21.609 10.312 1 98.12 88 GLY A N 1
ATOM 734 C CA . GLY A 1 88 ? -11.594 22.172 9.242 1 98.12 88 GLY A CA 1
ATOM 735 C C . GLY A 1 88 ? -10.766 22.766 8.117 1 98.12 88 GLY A C 1
ATOM 736 O O . GLY A 1 88 ? -9.531 22.734 8.172 1 98.12 88 GLY A O 1
ATOM 737 N N . ASP A 1 89 ? -11.398 23.281 7.129 1 98.12 89 ASP A N 1
ATOM 738 C CA . ASP A 1 89 ? -10.75 23.812 5.934 1 98.12 89 ASP A CA 1
ATOM 739 C C . ASP A 1 89 ? -9.742 24.906 6.297 1 98.12 89 ASP A C 1
ATOM 741 O O . ASP A 1 89 ? -8.68 25 5.676 1 98.12 89 ASP A O 1
ATOM 745 N N . ASP A 1 90 ? -10.039 25.656 7.32 1 98 90 ASP A N 1
ATOM 746 C CA . ASP A 1 90 ? -9.25 26.844 7.629 1 98 90 ASP A CA 1
ATOM 747 C C . ASP A 1 90 ? -8.281 26.578 8.773 1 98 90 ASP A C 1
ATOM 749 O O . ASP A 1 90 ? -7.594 27.484 9.242 1 98 90 ASP A O 1
ATOM 753 N N . SER A 1 91 ? -8.242 25.312 9.211 1 98.38 91 SER A N 1
ATOM 754 C CA . SER A 1 91 ? -7.297 24.969 10.266 1 98.38 91 SER A CA 1
ATOM 755 C C . SER A 1 91 ? -5.859 25.234 9.828 1 98.38 91 SER A C 1
ATOM 757 O O . SER A 1 91 ? -5.488 24.938 8.695 1 98.38 91 SER A O 1
ATOM 759 N N . ASN A 1 92 ? -5.086 25.875 10.758 1 98.5 92 ASN A N 1
ATOM 760 C CA . ASN A 1 92 ? -3.668 26.078 10.492 1 98.5 92 ASN A CA 1
ATOM 761 C C . ASN A 1 92 ? -2.855 24.828 10.789 1 98.5 92 ASN A C 1
ATOM 763 O O . ASN A 1 92 ? -2.834 24.359 11.93 1 98.5 92 ASN A O 1
ATOM 767 N N . ILE A 1 93 ? -2.209 24.312 9.688 1 98.75 93 ILE A N 1
ATOM 768 C CA . ILE A 1 93 ? -1.431 23.078 9.797 1 98.75 93 ILE A CA 1
ATOM 769 C C . ILE A 1 93 ? 0.059 23.406 9.711 1 98.75 93 ILE A C 1
ATOM 771 O O . ILE A 1 93 ? 0.479 24.203 8.867 1 98.75 93 ILE A O 1
ATOM 775 N N . ARG A 1 94 ? 0.815 22.875 10.648 1 98.62 94 ARG A N 1
ATOM 776 C CA . ARG A 1 94 ? 2.273 22.938 10.641 1 98.62 94 ARG A CA 1
ATOM 777 C C . ARG A 1 94 ? 2.883 21.562 10.812 1 98.62 94 ARG A C 1
ATOM 779 O O . ARG A 1 94 ? 2.83 20.984 11.898 1 98.62 94 ARG A O 1
ATOM 786 N N . LEU A 1 95 ? 3.559 21.047 9.75 1 98.75 95 LEU A N 1
ATOM 787 C CA . LEU A 1 95 ? 4.086 19.688 9.758 1 98.75 95 LEU A CA 1
ATOM 788 C C . LEU A 1 95 ? 5.527 19.672 10.25 1 98.75 95 LEU A C 1
ATOM 790 O O . LEU A 1 95 ? 6.445 19.359 9.484 1 98.75 95 LEU A O 1
ATOM 794 N N . GLU A 1 96 ? 5.684 20 11.477 1 98.69 96 GLU A N 1
ATOM 795 C CA . GLU A 1 96 ? 6.977 19.812 12.133 1 98.69 96 GLU A CA 1
ATOM 796 C C . GLU A 1 96 ? 7.156 18.359 12.57 1 98.69 96 GLU A C 1
ATOM 798 O O . GLU A 1 96 ? 6.695 17.969 13.641 1 98.69 96 GLU A O 1
ATOM 803 N N . VAL A 1 97 ? 7.945 17.656 11.805 1 98.81 97 VAL A N 1
ATOM 804 C CA . VAL A 1 97 ? 7.953 16.203 11.914 1 98.81 97 VAL A CA 1
ATOM 805 C C . VAL A 1 97 ? 9.109 15.766 12.812 1 98.81 97 VAL A C 1
ATOM 807 O O . VAL A 1 97 ? 10.227 16.281 12.695 1 98.81 97 VAL A O 1
ATOM 810 N N . ASP A 1 98 ? 8.836 14.891 13.758 1 98.81 98 ASP A N 1
ATOM 811 C CA . ASP A 1 98 ? 9.852 14.055 14.391 1 98.81 98 ASP A CA 1
ATOM 812 C C . ASP A 1 98 ? 10.164 12.828 13.539 1 98.81 98 ASP A C 1
ATOM 814 O O . ASP A 1 98 ? 9.477 11.812 13.617 1 98.81 98 ASP A O 1
ATOM 818 N N . PHE A 1 99 ? 11.234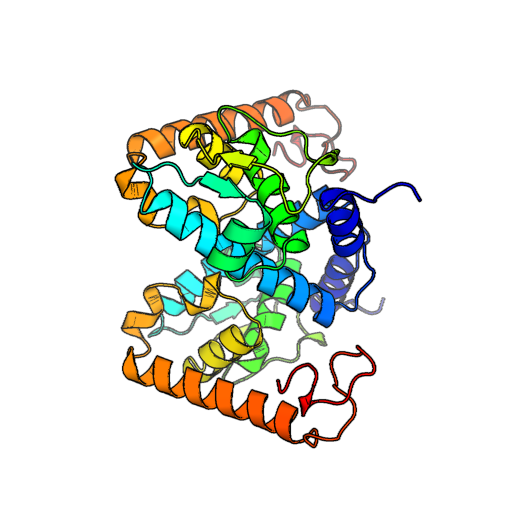 12.914 12.82 1 98.88 99 PHE A N 1
ATOM 819 C CA . PHE A 1 99 ? 11.484 11.945 11.758 1 98.88 99 PHE A CA 1
ATOM 820 C C . PHE A 1 99 ? 11.828 10.578 12.344 1 98.88 99 PHE A C 1
ATOM 822 O O . PHE A 1 99 ? 11.492 9.547 11.758 1 98.88 99 PHE A O 1
ATOM 829 N N . GLU A 1 100 ? 12.492 10.492 13.461 1 98.75 100 GLU A N 1
ATOM 830 C CA . GLU A 1 100 ? 12.75 9.195 14.086 1 98.75 100 GLU A CA 1
ATOM 831 C C . GLU A 1 100 ? 11.453 8.531 14.539 1 98.75 100 GLU A C 1
ATOM 833 O O . GLU A 1 100 ? 11.266 7.332 14.336 1 98.75 100 GLU A O 1
ATOM 838 N N . LYS A 1 101 ? 10.633 9.32 15.102 1 98.69 101 LYS A N 1
ATOM 839 C CA . LYS A 1 101 ? 9.336 8.805 15.531 1 98.69 101 LYS A CA 1
ATOM 840 C C . LYS A 1 101 ? 8.492 8.383 14.336 1 98.69 101 LYS A C 1
ATOM 842 O O . LYS A 1 101 ? 7.797 7.363 14.398 1 98.69 101 LYS A O 1
ATOM 847 N N . LEU A 1 102 ? 8.523 9.164 13.312 1 98.88 102 LEU A N 1
ATOM 848 C CA . LEU A 1 102 ? 7.797 8.82 12.094 1 98.88 102 LEU A CA 1
ATOM 849 C C . LEU A 1 102 ? 8.266 7.473 11.547 1 98.88 102 LEU A C 1
ATOM 851 O O . LEU A 1 102 ? 7.445 6.617 11.211 1 98.88 102 LEU A O 1
ATOM 855 N N . TYR A 1 103 ? 9.562 7.324 11.492 1 98.88 103 TYR A N 1
ATOM 856 C CA . TYR A 1 103 ? 10.117 6.062 11.016 1 98.88 103 TYR A CA 1
ATOM 857 C C . TYR A 1 103 ? 9.625 4.898 11.875 1 98.88 103 TYR A C 1
ATOM 859 O O . TYR A 1 103 ? 9.188 3.873 11.344 1 98.88 103 TYR A O 1
ATOM 867 N N . TYR A 1 104 ? 9.68 5.098 13.156 1 98.69 104 TYR A N 1
ATOM 868 C CA . TYR A 1 104 ? 9.211 4.082 14.094 1 98.69 104 TYR A CA 1
ATOM 869 C C . TYR A 1 104 ? 7.742 3.76 13.859 1 98.69 104 TYR A C 1
ATOM 871 O O . TYR A 1 104 ? 7.352 2.59 13.844 1 98.69 104 TYR A O 1
ATOM 879 N N . ASN A 1 105 ? 6.957 4.754 13.703 1 98.31 105 ASN A N 1
ATOM 880 C CA . ASN A 1 105 ? 5.523 4.574 13.5 1 98.31 105 ASN A CA 1
ATOM 881 C C . ASN A 1 105 ? 5.234 3.855 12.18 1 98.31 105 ASN A C 1
ATOM 883 O O . ASN A 1 105 ? 4.277 3.088 12.086 1 98.31 105 ASN A O 1
ATOM 887 N N . MET A 1 106 ? 6.023 4.133 11.148 1 98.44 106 MET A N 1
ATOM 888 C CA . MET A 1 106 ? 5.859 3.447 9.867 1 98.44 106 MET A CA 1
ATOM 889 C C . MET A 1 106 ? 6.195 1.966 10 1 98.44 106 MET A C 1
ATOM 891 O O . MET A 1 106 ? 5.535 1.118 9.398 1 98.44 106 MET A O 1
ATOM 895 N N . LEU A 1 107 ? 7.27 1.637 10.836 1 97.69 107 LEU A N 1
ATOM 896 C CA . LEU A 1 107 ? 7.57 0.245 11.148 1 97.69 107 LEU A CA 1
ATOM 897 C C . LEU A 1 107 ? 6.402 -0.417 11.867 1 97.69 107 LEU A C 1
ATOM 899 O O . LEU A 1 107 ? 5.992 -1.523 11.508 1 97.69 107 LEU A O 1
ATOM 903 N N . ASP A 1 108 ? 5.848 0.281 12.828 1 95.94 108 ASP A N 1
ATOM 904 C CA . ASP A 1 108 ? 4.754 -0.232 13.641 1 95.94 108 ASP A CA 1
ATOM 905 C C . ASP A 1 108 ? 3.508 -0.48 12.797 1 95.94 108 ASP A C 1
ATOM 907 O O . ASP A 1 108 ? 2.754 -1.421 13.047 1 95.94 108 ASP A O 1
ATOM 911 N N . ALA A 1 109 ? 3.346 0.339 11.812 1 96.56 109 ALA A N 1
ATOM 912 C CA . ALA A 1 109 ? 2.201 0.208 10.914 1 96.56 109 ALA A CA 1
ATOM 913 C C . ALA A 1 109 ? 2.475 -0.826 9.82 1 96.56 109 ALA A C 1
ATOM 915 O O . ALA A 1 109 ? 1.621 -1.077 8.969 1 96.56 109 ALA A O 1
ATOM 916 N N . LYS A 1 110 ? 3.648 -1.417 9.781 1 96.06 110 LYS A N 1
ATOM 917 C CA . LYS A 1 110 ? 4.09 -2.352 8.75 1 96.06 110 LYS A CA 1
ATOM 918 C C . LYS A 1 110 ? 3.953 -1.737 7.359 1 96.06 110 LYS A C 1
ATOM 920 O O . LYS A 1 110 ? 3.52 -2.408 6.418 1 96.06 110 LYS A O 1
ATOM 925 N N . ALA A 1 111 ? 4.195 -0.441 7.301 1 97.69 111 ALA A N 1
ATOM 926 C CA . ALA A 1 111 ? 4.125 0.276 6.031 1 97.69 111 ALA A CA 1
ATOM 927 C C . ALA A 1 111 ? 5.453 0.198 5.281 1 97.69 111 ALA A C 1
ATOM 929 O O . ALA A 1 111 ? 6.176 1.191 5.184 1 97.69 111 ALA A O 1
ATOM 930 N N . TYR A 1 112 ? 5.688 -0.983 4.691 1 97.69 112 TYR A N 1
ATOM 931 C CA . TYR A 1 112 ? 6.934 -1.295 3.994 1 97.69 112 TYR A CA 1
ATOM 932 C C . TYR A 1 112 ? 7.211 -0.278 2.893 1 97.69 112 TYR A C 1
ATOM 934 O O . TYR A 1 112 ? 8.344 0.169 2.725 1 97.69 112 TYR A O 1
ATOM 942 N N . TRP A 1 113 ? 6.262 0.178 2.236 1 97.44 113 TRP A N 1
ATOM 943 C CA . TRP A 1 113 ? 6.383 1.089 1.103 1 97.44 113 TRP A CA 1
ATOM 944 C C . TRP A 1 113 ? 6.715 2.502 1.571 1 97.44 113 TRP A C 1
ATOM 946 O O . TRP A 1 113 ? 7.152 3.338 0.778 1 97.44 113 TRP A O 1
ATOM 956 N N . LEU A 1 114 ? 6.539 2.793 2.836 1 98.56 114 LEU A N 1
ATOM 957 C CA . LEU A 1 114 ? 6.855 4.113 3.369 1 98.56 114 LEU A CA 1
ATOM 958 C C . LEU A 1 114 ? 8.234 4.117 4.027 1 98.56 114 LEU A C 1
ATOM 960 O O . LEU A 1 114 ? 9.07 4.973 3.725 1 98.56 114 LEU A O 1
ATOM 964 N N . TYR A 1 115 ? 8.516 3.137 4.867 1 98.25 115 TYR A N 1
ATOM 965 C CA . TYR A 1 115 ? 9.781 3.205 5.594 1 98.25 115 TYR A CA 1
ATOM 966 C C . TYR A 1 115 ? 10.938 2.713 4.727 1 98.25 115 TYR A C 1
ATOM 968 O O . TYR A 1 115 ? 12.102 2.834 5.109 1 98.25 115 TYR A O 1
ATOM 976 N N . ASN A 1 116 ? 10.664 2.295 3.535 1 96.88 116 ASN A N 1
ATOM 977 C CA . ASN A 1 116 ? 11.719 1.925 2.604 1 96.88 116 ASN A CA 1
ATOM 978 C C . ASN A 1 116 ? 11.898 2.973 1.508 1 96.88 116 ASN A C 1
ATOM 980 O O . ASN A 1 116 ? 12.57 2.725 0.506 1 96.88 116 ASN A O 1
ATOM 984 N N . LEU A 1 117 ? 11.289 4.121 1.649 1 97.81 117 LEU A N 1
ATOM 985 C CA . LEU A 1 117 ? 11.516 5.223 0.719 1 97.81 117 LEU A CA 1
ATOM 986 C C . LEU A 1 117 ? 12.977 5.641 0.713 1 97.81 117 LEU A C 1
ATOM 988 O O . LEU A 1 117 ? 13.609 5.734 1.771 1 97.81 117 LEU A O 1
ATOM 992 N N . PRO A 1 118 ? 13.516 5.918 -0.489 1 96.94 118 PRO A N 1
ATOM 993 C CA . PRO A 1 118 ? 14.938 6.254 -0.562 1 96.94 118 PRO A CA 1
ATOM 994 C C . PRO A 1 118 ? 15.258 7.605 0.075 1 96.94 118 PRO A C 1
ATOM 996 O O . PRO A 1 118 ? 16.406 7.852 0.468 1 96.94 118 PRO A O 1
ATOM 999 N N . GLN A 1 119 ? 14.336 8.477 0.181 1 98.25 119 GLN A N 1
ATOM 1000 C CA . GLN A 1 119 ? 14.539 9.805 0.75 1 98.25 119 GLN A CA 1
ATOM 1001 C C . GLN A 1 119 ? 15 9.719 2.201 1 98.25 119 GLN A C 1
ATOM 1003 O O . GLN A 1 119 ? 15.578 10.664 2.734 1 98.25 119 GLN A O 1
ATOM 1008 N N . TRP A 1 120 ? 14.789 8.578 2.891 1 98.56 120 TRP A N 1
ATOM 1009 C CA . TRP A 1 120 ? 15.211 8.398 4.277 1 98.56 120 TRP A CA 1
ATOM 1010 C C . TRP A 1 120 ? 16.734 8.508 4.402 1 98.56 120 TRP A C 1
ATOM 1012 O O . TRP A 1 120 ? 17.25 8.883 5.457 1 98.56 120 TRP A O 1
ATOM 1022 N N . ASP A 1 121 ? 17.406 8.227 3.35 1 98 121 ASP A N 1
ATOM 1023 C CA . ASP A 1 121 ? 18.859 8.172 3.365 1 98 121 ASP A CA 1
ATOM 1024 C C . ASP A 1 121 ? 19.453 9.531 3.746 1 98 121 ASP A C 1
ATOM 1026 O O . ASP A 1 121 ? 20.547 9.602 4.312 1 98 121 ASP A O 1
ATOM 1030 N N . ASN A 1 122 ? 18.766 10.57 3.441 1 98 122 ASN A N 1
ATOM 1031 C CA . ASN A 1 122 ? 19.266 11.914 3.709 1 98 122 ASN A CA 1
ATOM 1032 C C . ASN A 1 122 ? 18.812 12.414 5.078 1 98 122 ASN A C 1
ATOM 1034 O O . ASN A 1 122 ? 19.109 13.547 5.461 1 98 122 ASN A O 1
ATOM 1038 N N . ILE A 1 123 ? 18.125 11.625 5.812 1 98.56 123 ILE A N 1
ATOM 1039 C CA . ILE A 1 123 ? 17.531 12.055 7.074 1 98.56 123 ILE A CA 1
ATOM 1040 C C . ILE A 1 123 ? 18.062 11.203 8.219 1 98.56 123 ILE A C 1
ATOM 1042 O O . ILE A 1 123 ? 18.516 11.727 9.242 1 98.56 123 ILE A O 1
ATOM 1046 N N . LEU A 1 124 ? 17.953 9.891 8.031 1 98.56 124 LEU A N 1
ATOM 1047 C CA . LEU A 1 124 ? 18.453 8.906 8.984 1 98.56 124 LEU A CA 1
ATOM 1048 C C . LEU A 1 124 ? 19.5 8.008 8.344 1 98.56 124 LEU A C 1
ATOM 1050 O O . LEU A 1 124 ? 19.266 7.434 7.273 1 98.56 124 LEU A O 1
ATOM 1054 N N . SER A 1 125 ? 20.656 7.891 9.039 1 98.06 125 SER A N 1
ATOM 1055 C CA . SER A 1 125 ? 21.656 6.953 8.539 1 98.06 125 SER A CA 1
ATOM 1056 C C . SER A 1 125 ? 21.141 5.516 8.602 1 98.06 125 SER A C 1
ATOM 1058 O O . SER A 1 125 ? 20.188 5.219 9.32 1 98.06 125 SER A O 1
ATOM 1060 N N . GLN A 1 126 ? 21.797 4.746 7.781 1 97.38 126 GLN A N 1
ATOM 1061 C CA . GLN A 1 126 ? 21.453 3.33 7.828 1 97.38 126 GLN A CA 1
ATOM 1062 C C . GLN A 1 126 ? 21.625 2.768 9.234 1 97.38 126 GLN A C 1
ATOM 1064 O O . GLN A 1 126 ? 20.812 1.96 9.695 1 97.38 126 GLN A O 1
ATOM 1069 N N . GLU A 1 127 ? 22.656 3.141 9.859 1 97.56 127 GLU A N 1
ATOM 1070 C CA . GLU A 1 127 ? 22.922 2.688 11.219 1 97.56 127 GLU A CA 1
ATOM 1071 C C . GLU A 1 127 ? 21.797 3.092 12.164 1 97.56 127 GLU A C 1
ATOM 1073 O O . GLU A 1 127 ? 21.328 2.279 12.961 1 97.56 127 GLU A O 1
ATOM 1078 N N . ARG A 1 128 ? 21.422 4.324 12.086 1 98.12 128 ARG A N 1
ATOM 1079 C CA . ARG A 1 128 ? 20.359 4.809 12.969 1 98.12 128 ARG A CA 1
ATOM 1080 C C . ARG A 1 128 ? 19.047 4.09 12.688 1 98.12 128 ARG A C 1
ATOM 1082 O O . ARG A 1 128 ? 18.312 3.748 13.617 1 98.12 128 ARG A O 1
ATOM 1089 N N . ARG A 1 129 ? 18.703 3.904 11.461 1 98.06 129 ARG A N 1
ATOM 1090 C CA . ARG A 1 129 ? 17.5 3.166 11.094 1 98.06 129 ARG A CA 1
ATOM 1091 C C . ARG A 1 129 ? 17.531 1.744 11.648 1 98.06 129 ARG A C 1
ATOM 1093 O O . ARG A 1 129 ? 16.531 1.23 12.125 1 98.06 129 ARG A O 1
ATOM 1100 N N . ASN A 1 130 ? 18.688 1.104 11.625 1 97.56 130 ASN A N 1
ATOM 1101 C CA . ASN A 1 130 ? 18.859 -0.226 12.203 1 97.56 130 ASN A CA 1
ATOM 1102 C C . ASN A 1 130 ? 18.625 -0.222 13.711 1 97.56 130 ASN A C 1
ATOM 1104 O O . ASN A 1 130 ? 18.031 -1.159 14.25 1 97.56 130 ASN A O 1
ATOM 1108 N N . GLU A 1 131 ? 19.094 0.766 14.305 1 97.69 131 GLU A N 1
ATOM 1109 C CA . GLU A 1 131 ? 18.891 0.895 15.742 1 97.69 131 GLU A CA 1
ATOM 1110 C C . GLU A 1 131 ? 17.406 1.032 16.078 1 97.69 131 GLU A C 1
ATOM 1112 O O . GLU A 1 131 ? 16.906 0.41 17.016 1 97.69 131 GLU A O 1
ATOM 1117 N N . ILE A 1 132 ? 16.75 1.836 15.258 1 98 132 ILE A N 1
ATOM 1118 C CA . ILE A 1 132 ? 15.32 2.02 15.477 1 98 132 ILE A CA 1
ATOM 1119 C C . ILE A 1 132 ? 14.586 0.698 15.258 1 98 132 ILE A C 1
ATOM 1121 O O . ILE A 1 132 ? 13.68 0.35 16.016 1 98 132 ILE A O 1
ATOM 1125 N N . LEU A 1 133 ? 14.969 0.04 14.281 1 96.69 133 LEU A N 1
ATOM 1126 C CA . LEU A 1 133 ? 14.391 -1.271 13.992 1 96.69 133 LEU A CA 1
ATOM 1127 C C . LEU A 1 133 ? 14.617 -2.229 15.164 1 96.69 133 LEU A C 1
ATOM 1129 O O . LEU A 1 133 ? 13.711 -2.961 15.555 1 96.69 133 LEU A O 1
ATOM 1133 N N . LYS A 1 134 ? 15.773 -2.271 15.695 1 95 134 LYS A N 1
ATOM 1134 C CA . LYS A 1 134 ? 16.094 -3.113 16.844 1 95 134 LYS A CA 1
ATOM 1135 C C . LYS A 1 134 ? 15.219 -2.762 18.047 1 95 134 LYS A C 1
ATOM 1137 O O . LYS A 1 134 ? 14.703 -3.65 18.719 1 95 134 LYS A O 1
ATOM 1142 N N . ASP A 1 135 ? 15.102 -1.544 18.266 1 94.44 135 ASP A N 1
ATOM 1143 C CA . ASP A 1 135 ? 14.234 -1.083 19.344 1 94.44 135 ASP A CA 1
ATOM 1144 C C . ASP A 1 135 ? 12.789 -1.521 19.125 1 94.44 135 ASP A C 1
ATOM 1146 O O . ASP A 1 135 ? 12.117 -1.945 20.062 1 94.44 135 ASP A O 1
ATOM 1150 N N . TYR A 1 136 ? 12.406 -1.356 17.969 1 93.94 136 TYR A N 1
ATOM 1151 C CA . TYR A 1 136 ? 11.07 -1.791 17.594 1 93.94 136 TYR A CA 1
ATOM 1152 C C . TYR A 1 136 ? 10.883 -3.279 17.859 1 93.94 136 TYR A C 1
ATOM 1154 O O . TYR A 1 136 ? 9.883 -3.688 18.469 1 93.94 136 TYR A O 1
ATOM 1162 N N . ASN A 1 137 ? 11.828 -4.074 17.438 1 89.94 137 ASN A N 1
ATOM 1163 C CA . ASN A 1 137 ? 11.758 -5.52 17.625 1 89.94 137 ASN A CA 1
ATOM 1164 C C . ASN A 1 137 ? 11.766 -5.891 19.109 1 89.94 137 ASN A C 1
ATOM 1166 O O . ASN A 1 137 ? 11.039 -6.785 19.531 1 89.94 137 ASN A O 1
ATOM 1170 N N . ARG A 1 138 ? 12.5 -5.262 19.797 1 87.38 138 ARG A N 1
ATOM 1171 C CA . ARG A 1 138 ? 12.586 -5.508 21.234 1 87.38 138 ARG A CA 1
ATOM 1172 C C . ARG A 1 138 ? 11.258 -5.219 21.922 1 87.38 138 ARG A C 1
ATOM 1174 O O . ARG A 1 138 ? 10.82 -5.98 22.781 1 87.38 138 ARG A O 1
ATOM 1181 N N . ALA A 1 139 ? 10.656 -4.152 21.5 1 86.69 139 ALA A N 1
ATOM 1182 C CA . ALA A 1 139 ? 9.383 -3.746 22.094 1 86.69 139 ALA A CA 1
ATOM 1183 C C . ALA A 1 139 ? 8.281 -4.75 21.766 1 86.69 139 ALA A C 1
ATOM 1185 O O . ALA A 1 139 ? 7.348 -4.934 22.562 1 86.69 139 ALA A O 1
ATOM 1186 N N . HIS A 1 140 ? 8.367 -5.359 20.734 1 81.5 140 HIS A N 1
ATOM 1187 C CA . HIS A 1 140 ? 7.301 -6.25 20.281 1 81.5 140 HIS A CA 1
ATOM 1188 C C . HIS A 1 140 ? 7.582 -7.691 20.688 1 81.5 140 HIS A C 1
ATOM 1190 O O . HIS A 1 140 ? 6.664 -8.516 20.75 1 81.5 140 HIS A O 1
ATOM 1196 N N . ILE A 1 141 ? 8.867 -8.086 20.922 1 66.94 141 ILE A N 1
ATOM 1197 C CA . ILE A 1 141 ? 9.172 -9.367 21.547 1 66.94 141 ILE A CA 1
ATOM 1198 C C . ILE A 1 141 ? 8.711 -9.344 23 1 66.94 141 ILE A C 1
ATOM 1200 O O . ILE A 1 141 ? 8.125 -10.32 23.5 1 66.94 141 ILE A O 1
ATOM 1204 N N . ALA A 1 142 ? 8.992 -8.227 23.641 1 55.28 142 ALA A N 1
ATOM 1205 C CA . ALA A 1 142 ? 8.641 -8.078 25.047 1 55.28 142 ALA A CA 1
ATOM 1206 C C . ALA A 1 142 ? 7.133 -8.227 25.25 1 55.28 142 ALA A C 1
ATOM 1208 O O . ALA A 1 142 ? 6.688 -8.844 26.219 1 55.28 142 ALA A O 1
ATOM 1209 N N . VAL A 1 143 ? 6.395 -7.605 24.422 1 52.19 143 VAL A N 1
ATOM 1210 C CA . VAL A 1 143 ? 4.945 -7.738 24.531 1 52.19 143 VAL A CA 1
ATOM 1211 C C . VAL A 1 143 ? 4.547 -9.203 24.344 1 52.19 143 VAL A C 1
ATOM 1213 O O . VAL A 1 143 ? 3.645 -9.695 25.031 1 52.19 143 VAL A O 1
ATOM 1216 N N . SER A 1 144 ? 5.258 -9.766 23.344 1 50.5 144 SER A N 1
ATOM 1217 C CA . SER A 1 144 ? 5.012 -11.188 23.141 1 50.5 144 SER A CA 1
ATOM 1218 C C . SER A 1 144 ? 5.457 -12 24.359 1 50.5 144 SER A C 1
ATOM 1220 O O . SER A 1 144 ? 4.844 -13.016 24.688 1 50.5 144 SER A O 1
ATOM 1222 N N . ARG A 1 145 ? 6.633 -11.539 24.844 1 50.28 145 ARG A N 1
ATOM 1223 C CA . ARG A 1 145 ? 7.172 -12.258 25.984 1 50.28 145 ARG A CA 1
ATOM 1224 C C . ARG A 1 145 ? 6.309 -12.031 27.219 1 50.28 145 ARG A C 1
ATOM 1226 O O . ARG A 1 145 ? 6.422 -12.773 28.203 1 50.28 145 ARG A O 1
ATOM 1233 N N . LYS A 1 146 ? 5.691 -10.766 27.25 1 53.78 146 LYS A N 1
ATOM 1234 C CA . LYS A 1 146 ? 4.852 -10.641 28.438 1 53.78 146 LYS A CA 1
ATOM 1235 C C . LYS A 1 146 ? 3.811 -11.758 28.484 1 53.78 146 LYS A C 1
ATOM 1237 O O . LYS A 1 146 ? 3.145 -11.938 29.516 1 53.78 146 LYS A O 1
ATOM 1242 N N . ILE A 1 147 ? 3.832 -12.227 27.312 1 55.94 147 ILE A N 1
ATOM 1243 C CA . ILE A 1 147 ? 3.039 -13.453 27.344 1 55.94 147 ILE A CA 1
ATOM 1244 C C . ILE A 1 147 ? 3.92 -14.625 27.781 1 55.94 147 ILE A C 1
ATOM 1246 O O . ILE A 1 147 ? 4.945 -14.898 27.156 1 55.94 147 ILE A O 1
ATOM 1250 N N . GLY A 1 148 ? 3.818 -15.109 28.844 1 56.75 148 GLY A N 1
ATOM 1251 C CA . GLY A 1 148 ? 4.574 -16.234 29.391 1 56.75 148 GLY A CA 1
ATOM 1252 C C . GLY A 1 148 ? 4.645 -17.422 28.438 1 56.75 148 GLY A C 1
ATOM 1253 O O . GLY A 1 148 ? 3.754 -17.609 27.609 1 56.75 148 GLY A O 1
ATOM 1254 N N . ARG A 1 149 ? 5.863 -17.953 28.266 1 63.38 149 ARG A N 1
ATOM 1255 C CA . ARG A 1 149 ? 6.027 -19.141 27.422 1 63.38 149 ARG A CA 1
ATOM 1256 C C . ARG A 1 149 ? 4.824 -20.062 27.547 1 63.38 149 ARG A C 1
ATOM 1258 O O . ARG A 1 149 ? 4.383 -20.656 26.562 1 63.38 149 ARG A O 1
ATOM 1265 N N . ASN A 1 150 ? 4.375 -20.094 28.656 1 68.31 150 ASN A N 1
ATOM 1266 C CA . ASN A 1 150 ? 3.27 -21 28.969 1 68.31 150 ASN A CA 1
ATOM 1267 C C . ASN A 1 150 ? 1.926 -20.281 28.891 1 68.31 150 ASN A C 1
ATOM 1269 O O . ASN A 1 150 ? 0.881 -20.875 29.156 1 68.31 150 ASN A O 1
ATOM 1273 N N . ASP A 1 151 ? 1.895 -19.188 28.516 1 67.62 151 ASP A N 1
ATOM 1274 C CA . ASP A 1 151 ? 0.655 -18.422 28.422 1 67.62 151 ASP A CA 1
ATOM 1275 C C . ASP A 1 151 ? -0.054 -18.688 27.094 1 67.62 151 ASP A C 1
ATOM 1277 O O . ASP A 1 151 ? 0.579 -19.094 26.125 1 67.62 151 ASP A O 1
ATOM 1281 N N . PRO A 1 152 ? -1.42 -18.5 27.188 1 68.69 152 PRO A N 1
ATOM 1282 C CA . PRO A 1 152 ? -2.133 -18.609 25.922 1 68.69 152 PRO A CA 1
ATOM 1283 C C . PRO A 1 152 ? -1.606 -17.656 24.859 1 68.69 152 PRO A C 1
ATOM 1285 O O . PRO A 1 152 ? -1.314 -16.5 25.156 1 68.69 152 PRO A O 1
ATOM 1288 N N . CYS A 1 153 ? -1.322 -18.172 23.609 1 60.47 153 CYS A N 1
ATOM 1289 C CA . CYS A 1 153 ? -0.785 -17.359 22.516 1 60.47 153 CYS A CA 1
ATOM 1290 C C . CYS A 1 153 ? -1.737 -16.234 22.156 1 60.47 153 CYS A C 1
ATOM 1292 O O . CYS A 1 153 ? -2.947 -16.438 22.062 1 60.47 153 CYS A O 1
ATOM 1294 N N . ILE A 1 154 ? -1.364 -15.117 22.109 1 65.88 154 ILE A N 1
ATOM 1295 C CA . ILE A 1 154 ? -2.158 -13.914 21.906 1 65.88 154 ILE A CA 1
ATOM 1296 C C . ILE A 1 154 ? -2.695 -13.891 20.484 1 65.88 154 ILE A C 1
ATOM 1298 O O . ILE A 1 154 ? -3.533 -13.055 20.141 1 65.88 154 ILE A O 1
ATOM 1302 N N . CYS A 1 155 ? -2.256 -14.828 19.656 1 56.25 155 CYS A N 1
ATOM 1303 C CA . CYS A 1 155 ? -2.68 -14.844 18.266 1 56.25 155 CYS A CA 1
ATOM 1304 C C . CYS A 1 155 ? -4.094 -15.398 18.141 1 56.25 155 CYS A C 1
ATOM 1306 O O . CYS A 1 155 ? -4.688 -15.336 17.062 1 56.25 155 CYS A O 1
ATOM 1308 N N . GLY A 1 156 ? -4.59 -15.898 19.109 1 60.59 156 GLY A N 1
ATOM 1309 C CA . GLY A 1 156 ? -5.938 -16.438 19.125 1 60.59 156 GLY A CA 1
ATOM 1310 C C . GLY A 1 156 ? -5.996 -17.906 18.734 1 60.59 156 GLY A C 1
ATOM 1311 O O . GLY A 1 156 ? -7.074 -18.453 18.484 1 60.59 156 GLY A O 1
ATOM 1312 N N . SER A 1 157 ? -4.953 -18.531 18.562 1 58.81 157 SER A N 1
ATOM 1313 C CA . SER A 1 157 ? -4.918 -19.922 18.125 1 58.81 157 SER A CA 1
ATOM 1314 C C . SER A 1 157 ? -5.352 -20.859 19.234 1 58.81 157 SER A C 1
ATOM 1316 O O . SER A 1 157 ? -5.668 -22.031 18.984 1 58.81 157 SER A O 1
ATOM 1318 N N . GLY A 1 158 ? -5.438 -20.359 20.516 1 67.12 158 GLY A N 1
ATOM 1319 C CA . GLY A 1 158 ? -5.754 -21.219 21.656 1 67.12 158 GLY A CA 1
ATOM 1320 C C . GLY A 1 158 ? -4.551 -21.984 22.172 1 67.12 158 GLY A C 1
ATOM 1321 O O . GLY A 1 158 ? -4.656 -22.719 23.156 1 67.12 158 GLY A O 1
ATOM 1322 N N . LYS A 1 159 ? -3.488 -22.016 21.453 1 68.31 159 LYS A N 1
ATOM 1323 C CA . LYS A 1 159 ? -2.273 -22.656 21.953 1 68.31 159 LYS A CA 1
ATOM 1324 C C . LYS A 1 159 ? -1.493 -21.734 22.875 1 68.31 159 LYS A C 1
ATOM 1326 O O . LYS A 1 159 ? -1.791 -20.531 22.953 1 68.31 159 LYS A O 1
ATOM 1331 N N . LYS A 1 160 ? -0.68 -22.5 23.797 1 67.88 160 LYS A N 1
ATOM 1332 C CA . LYS A 1 160 ? 0.245 -21.734 24.609 1 67.88 160 LYS A CA 1
ATOM 1333 C C . LYS A 1 160 ? 1.243 -20.969 23.75 1 67.88 160 LYS A C 1
ATOM 1335 O O . LYS A 1 160 ? 1.598 -21.422 22.656 1 67.88 160 LYS A O 1
ATOM 1340 N N . TYR A 1 161 ? 1.818 -19.734 24.219 1 71 161 TYR A N 1
ATOM 1341 C CA . TYR A 1 161 ? 2.697 -18.844 23.484 1 71 161 TYR A CA 1
ATOM 1342 C C . TYR A 1 161 ? 3.959 -19.562 23.031 1 71 161 TYR A C 1
ATOM 1344 O O . TYR A 1 161 ? 4.418 -19.391 21.906 1 71 161 TYR A O 1
ATOM 1352 N N . LYS A 1 162 ? 4.719 -20.516 23.812 1 66 162 LYS A N 1
ATOM 1353 C CA . LYS A 1 162 ? 5.949 -21.234 23.5 1 66 162 LYS A CA 1
ATOM 1354 C C . LYS A 1 162 ? 5.715 -22.266 22.406 1 66 162 LYS A C 1
ATOM 1356 O O . LYS A 1 162 ? 6.668 -22.766 21.797 1 66 162 LYS A O 1
ATOM 1361 N N . LYS A 1 163 ? 4.559 -22.703 22.203 1 67 163 LYS A N 1
ATOM 1362 C CA . LYS A 1 163 ? 4.207 -23.703 21.203 1 67 163 LYS A CA 1
ATOM 1363 C C . LYS A 1 163 ? 3.525 -23.062 20 1 67 163 LYS A C 1
ATOM 1365 O O . LYS A 1 163 ? 2.965 -23.766 19.156 1 67 163 LYS A O 1
ATOM 1370 N N . CYS A 1 164 ? 3.301 -21.797 19.938 1 67.19 164 CYS A N 1
ATOM 1371 C CA . CYS A 1 164 ? 2.67 -21.062 18.844 1 67.19 164 CYS A CA 1
ATOM 1372 C C . CYS A 1 164 ? 3.57 -19.938 18.359 1 67.19 164 CYS A C 1
ATOM 1374 O O . CYS A 1 164 ? 4.461 -20.172 17.531 1 67.19 164 CYS A O 1
ATOM 1376 N N . CYS A 1 165 ? 3.234 -18.625 18.766 1 62.66 165 CYS A N 1
ATOM 1377 C CA . CYS A 1 165 ? 3.941 -17.438 18.266 1 62.66 165 CYS A CA 1
ATOM 1378 C C . CYS A 1 165 ? 5.293 -17.281 18.969 1 62.66 165 CYS A C 1
ATOM 1380 O O . CYS A 1 165 ? 6.121 -16.484 18.531 1 62.66 165 CYS A O 1
ATOM 1382 N N . GLY A 1 166 ? 5.609 -17.984 19.969 1 59.25 166 GLY A N 1
ATOM 1383 C CA . GLY A 1 166 ? 6.871 -17.984 20.703 1 59.25 166 GLY A CA 1
ATOM 1384 C C . GLY A 1 166 ? 7.789 -19.125 20.297 1 59.25 166 GLY A C 1
ATOM 1385 O O . GLY A 1 166 ? 8.852 -19.312 20.891 1 59.25 166 GLY A O 1
ATOM 1386 N N . ALA A 1 167 ? 7.215 -20.062 19.406 1 55.44 167 ALA A N 1
ATOM 1387 C CA . ALA A 1 167 ? 8.039 -21.188 18.984 1 55.44 167 ALA A CA 1
ATOM 1388 C C . ALA A 1 167 ? 9.078 -20.766 17.953 1 55.44 167 ALA A C 1
ATOM 1390 O O . ALA A 1 167 ? 8.836 -19.828 17.188 1 55.44 167 ALA A O 1
ATOM 1391 N N . MET B 1 1 ? -15.656 -34.688 1.588 1 38.09 1 MET B N 1
ATOM 1392 C CA . MET B 1 1 ? -15.414 -33.375 2.172 1 38.09 1 MET B CA 1
ATOM 1393 C C . MET B 1 1 ? -14.852 -32.406 1.13 1 38.09 1 MET B C 1
ATOM 1395 O O . MET B 1 1 ? -13.867 -32.719 0.457 1 38.09 1 MET B O 1
ATOM 1399 N N . VAL B 1 2 ? -15.602 -31.656 0.448 1 50.91 2 VAL B N 1
ATOM 1400 C CA . VAL B 1 2 ? -15.266 -30.891 -0.747 1 50.91 2 VAL B CA 1
ATOM 1401 C C . VAL B 1 2 ? -14.008 -30.062 -0.495 1 50.91 2 VAL B C 1
ATOM 1403 O O . VAL B 1 2 ? -13.93 -29.328 0.491 1 50.91 2 VAL B O 1
ATOM 1406 N N . HIS B 1 3 ? -12.836 -30.531 -0.787 1 67.81 3 HIS B N 1
ATOM 1407 C CA . HIS B 1 3 ? -11.531 -29.953 -0.506 1 67.81 3 HIS B CA 1
ATOM 1408 C C . HIS B 1 3 ? -11.461 -28.5 -0.956 1 67.81 3 HIS B C 1
ATOM 1410 O O . HIS B 1 3 ? -11.609 -28.203 -2.145 1 67.81 3 HIS B O 1
ATOM 1416 N N . MET B 1 4 ? -11.703 -27.547 -0.059 1 83.56 4 MET B N 1
ATOM 1417 C CA . MET B 1 4 ? -11.617 -26.125 -0.358 1 83.56 4 MET B CA 1
ATOM 1418 C C . MET B 1 4 ? -10.242 -25.766 -0.902 1 83.56 4 MET B C 1
ATOM 1420 O O . MET B 1 4 ? -9.219 -26.188 -0.352 1 83.56 4 MET B O 1
ATOM 1424 N N . SER B 1 5 ? -10.227 -25.172 -2.088 1 94.56 5 SER B N 1
ATOM 1425 C CA . SER B 1 5 ? -8.961 -24.766 -2.697 1 94.56 5 SER B CA 1
ATOM 1426 C C . SER B 1 5 ? -8.297 -23.656 -1.896 1 94.56 5 SER B C 1
ATOM 1428 O O . SER B 1 5 ? -8.938 -23 -1.073 1 94.56 5 SER B O 1
ATOM 1430 N N . LEU B 1 6 ? -7.027 -23.547 -2.002 1 98.25 6 LEU B N 1
ATOM 1431 C CA . LEU B 1 6 ? -6.289 -22.453 -1.36 1 98.25 6 LEU B CA 1
ATOM 1432 C C . LEU B 1 6 ? -6.871 -21.094 -1.748 1 98.25 6 LEU B C 1
ATOM 1434 O O . LEU B 1 6 ? -6.926 -20.188 -0.925 1 98.25 6 LEU B O 1
ATOM 1438 N N . TYR B 1 7 ? -7.332 -21.047 -2.908 1 98 7 TYR B N 1
ATOM 1439 C CA . TYR B 1 7 ? -7.902 -19.797 -3.4 1 98 7 TYR B CA 1
ATOM 1440 C C . TYR B 1 7 ? -9.195 -19.469 -2.668 1 98 7 TYR B C 1
ATOM 1442 O O . TYR B 1 7 ? -9.43 -18.312 -2.297 1 98 7 TYR B O 1
ATOM 1450 N N . ASN B 1 8 ? -10.047 -20.453 -2.506 1 97.19 8 ASN B N 1
ATOM 1451 C CA . ASN B 1 8 ? -11.273 -20.234 -1.748 1 97.19 8 ASN B CA 1
ATOM 1452 C C . ASN B 1 8 ? -10.984 -19.781 -0.321 1 97.19 8 ASN B C 1
ATOM 1454 O O . ASN B 1 8 ? -11.664 -18.906 0.207 1 97.19 8 ASN B O 1
ATOM 1458 N N . GLU B 1 9 ? -10 -20.422 0.232 1 97.56 9 GLU B N 1
ATOM 1459 C CA . GLU B 1 9 ? -9.578 -20.031 1.572 1 97.56 9 GLU B CA 1
ATOM 1460 C C . GLU B 1 9 ? -9.094 -18.578 1.591 1 97.56 9 GLU B C 1
ATOM 1462 O O . GLU B 1 9 ? -9.391 -17.828 2.525 1 97.56 9 GLU B O 1
ATOM 1467 N N . TRP B 1 10 ? -8.367 -18.188 0.595 1 97.75 10 TRP B N 1
ATOM 1468 C CA . TRP B 1 10 ? -7.883 -16.812 0.475 1 97.75 10 TRP B CA 1
ATOM 1469 C C . TRP B 1 10 ? -9.047 -15.836 0.374 1 97.75 10 TRP B C 1
ATOM 1471 O O . TRP B 1 10 ? -9.055 -14.797 1.044 1 97.75 10 TRP B O 1
ATOM 1481 N N . GLN B 1 11 ? -10 -16.188 -0.423 1 96.44 11 GLN B N 1
ATOM 1482 C CA . GLN B 1 11 ? -11.172 -15.328 -0.577 1 96.44 11 GLN B CA 1
ATOM 1483 C C . GLN B 1 11 ? -11.883 -15.125 0.757 1 96.44 11 GLN B C 1
ATOM 1485 O O . GLN B 1 11 ? -12.328 -14.016 1.067 1 96.44 11 GLN B O 1
ATOM 1490 N N . LYS B 1 12 ? -11.922 -16.172 1.515 1 96 12 LYS B N 1
ATOM 1491 C CA . LYS B 1 12 ? -12.539 -16.078 2.834 1 96 12 LYS B CA 1
ATOM 1492 C C . LYS B 1 12 ? -11.75 -15.164 3.754 1 96 12 LYS B C 1
ATOM 1494 O O . LYS B 1 12 ? -12.328 -14.391 4.52 1 96 12 LYS B O 1
ATOM 1499 N N . LEU B 1 13 ? -10.438 -15.227 3.684 1 95.5 13 LEU B N 1
ATOM 1500 C CA . LEU B 1 13 ? -9.594 -14.336 4.477 1 95.5 13 LEU B CA 1
ATOM 1501 C C . LEU B 1 13 ? -9.812 -12.883 4.086 1 95.5 13 LEU B C 1
ATOM 1503 O O . LEU B 1 13 ? -9.867 -12 4.949 1 95.5 13 LEU B O 1
ATOM 1507 N N . CYS B 1 14 ? -9.969 -12.609 2.803 1 94.19 14 CYS B N 1
ATOM 1508 C CA . CYS B 1 14 ? -10.156 -11.25 2.303 1 94.19 14 CYS B CA 1
ATOM 1509 C C . CYS B 1 14 ? -11.477 -10.664 2.793 1 94.19 14 CYS B C 1
ATOM 1511 O O . CYS B 1 14 ? -11.562 -9.469 3.068 1 94.19 14 CYS B O 1
ATOM 1513 N N . GLU B 1 15 ? -12.438 -11.539 2.979 1 91.94 15 GLU B N 1
ATOM 1514 C CA . GLU B 1 15 ? -13.789 -11.086 3.309 1 91.94 15 GLU B CA 1
ATOM 1515 C C . GLU B 1 15 ? -14.031 -11.125 4.812 1 91.94 15 GLU B C 1
ATOM 1517 O O . GLU B 1 15 ? -15.086 -10.703 5.289 1 91.94 15 GLU B O 1
ATOM 1522 N N . LYS B 1 16 ? -13.078 -11.641 5.469 1 93.12 16 LYS B N 1
ATOM 1523 C CA . LYS B 1 16 ? -13.234 -11.75 6.914 1 93.12 16 LYS B CA 1
ATOM 1524 C C . LYS B 1 16 ? -13.469 -10.383 7.551 1 93.12 16 LYS B C 1
ATOM 1526 O O . LYS B 1 16 ? -12.773 -9.414 7.227 1 93.12 16 LYS B O 1
ATOM 1531 N N . GLN B 1 17 ? -14.438 -10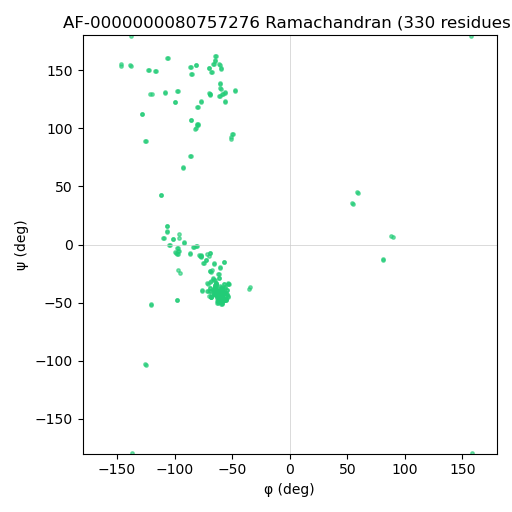.25 8.328 1 90 17 GLN B N 1
ATOM 1532 C CA . GLN B 1 17 ? -14.703 -9.008 9.047 1 90 17 GLN B CA 1
ATOM 1533 C C . GLN B 1 17 ? -13.633 -8.758 10.109 1 90 17 GLN B C 1
ATOM 1535 O O . GLN B 1 17 ? -13.266 -9.664 10.859 1 90 17 GLN B O 1
ATOM 1540 N N . ARG B 1 18 ? -13.07 -7.609 10.109 1 90 18 ARG B N 1
ATOM 1541 C CA . ARG B 1 18 ? -12.023 -7.156 11.008 1 90 18 ARG B CA 1
ATOM 1542 C C . ARG B 1 18 ? -12.273 -5.719 11.461 1 90 18 ARG B C 1
ATOM 1544 O O . ARG B 1 18 ? -12.992 -4.973 10.797 1 90 18 ARG B O 1
ATOM 1551 N N . THR B 1 19 ? -11.688 -5.496 12.672 1 89.38 19 THR B N 1
ATOM 1552 C CA . THR B 1 19 ? -11.578 -4.078 13 1 89.38 19 THR B CA 1
ATOM 1553 C C . THR B 1 19 ? -10.664 -3.363 12.016 1 89.38 19 THR B C 1
ATOM 1555 O O . THR B 1 19 ? -9.914 -4.004 11.281 1 89.38 19 THR B O 1
ATOM 1558 N N . GLU B 1 20 ? -10.758 -2.082 11.977 1 85.62 20 GLU B N 1
ATOM 1559 C CA . GLU B 1 20 ? -9.906 -1.305 11.086 1 85.62 20 GLU B CA 1
ATOM 1560 C C . GLU B 1 20 ? -8.43 -1.61 11.336 1 85.62 20 GLU B C 1
ATOM 1562 O O . GLU B 1 20 ? -7.668 -1.813 10.383 1 85.62 20 GLU B O 1
ATOM 1567 N N . GLU B 1 21 ? -8.102 -1.589 12.57 1 89.94 21 GLU B N 1
ATOM 1568 C CA . GLU B 1 21 ? -6.715 -1.852 12.953 1 89.94 21 GLU B CA 1
ATOM 1569 C C . GLU B 1 21 ? -6.266 -3.236 12.492 1 89.94 21 GLU B C 1
ATOM 1571 O O . GLU B 1 21 ? -5.191 -3.383 11.906 1 89.94 21 GLU B O 1
ATOM 1576 N N . GLU B 1 22 ? -7.098 -4.207 12.711 1 91.5 22 GLU B N 1
ATOM 1577 C CA . GLU B 1 22 ? -6.793 -5.574 12.305 1 91.5 22 GLU B CA 1
ATOM 1578 C C . GLU B 1 22 ? -6.719 -5.695 10.781 1 91.5 22 GLU B C 1
ATOM 1580 O O . GLU B 1 22 ? -5.871 -6.418 10.25 1 91.5 22 GLU B O 1
ATOM 1585 N N . ASN B 1 23 ? -7.656 -5.055 10.164 1 92.25 23 ASN B N 1
ATOM 1586 C CA . ASN B 1 23 ? -7.68 -5.07 8.711 1 92.25 23 ASN B CA 1
ATOM 1587 C C . ASN B 1 23 ? -6.418 -4.445 8.117 1 92.25 23 ASN B C 1
ATOM 1589 O O . ASN B 1 23 ? -5.812 -5.008 7.203 1 92.25 23 ASN B O 1
ATOM 1593 N N . ASN B 1 24 ? -6 -3.334 8.664 1 92.38 24 ASN B N 1
ATOM 1594 C CA . ASN B 1 24 ? -4.77 -2.684 8.227 1 92.38 24 ASN B CA 1
ATOM 1595 C C . ASN B 1 24 ? -3.555 -3.582 8.445 1 92.38 24 ASN B C 1
ATOM 1597 O O . ASN B 1 24 ? -2.682 -3.672 7.582 1 92.38 24 ASN B O 1
ATOM 1601 N N . GLU B 1 25 ? -3.535 -4.168 9.547 1 94.06 25 GLU B N 1
ATOM 1602 C CA . GLU B 1 25 ? -2.424 -5.07 9.844 1 94.06 25 GLU B CA 1
ATOM 1603 C C . GLU B 1 25 ? -2.363 -6.219 8.844 1 94.06 25 GLU B C 1
ATOM 1605 O O . GLU B 1 25 ? -1.287 -6.562 8.352 1 94.06 25 GLU B O 1
ATOM 1610 N N . PHE B 1 26 ? -3.533 -6.844 8.562 1 95.62 26 PHE B N 1
ATOM 1611 C CA . PHE B 1 26 ? -3.629 -7.953 7.617 1 95.62 26 PHE B CA 1
ATOM 1612 C C . PHE B 1 26 ? -3.133 -7.531 6.238 1 95.62 26 PHE B C 1
ATOM 1614 O O . PHE B 1 26 ? -2.246 -8.172 5.672 1 95.62 26 PHE B O 1
ATOM 1621 N N . TRP B 1 27 ? -3.619 -6.457 5.754 1 95.81 27 TRP B N 1
ATOM 1622 C CA . TRP B 1 27 ? -3.318 -6.059 4.387 1 95.81 27 TRP B CA 1
ATOM 1623 C C . TRP B 1 27 ? -1.91 -5.48 4.285 1 95.81 27 TRP B C 1
ATOM 1625 O O . TRP B 1 27 ? -1.206 -5.711 3.299 1 95.81 27 TRP B O 1
ATOM 1635 N N . ASN B 1 28 ? -1.469 -4.707 5.25 1 96.62 28 ASN B N 1
ATOM 1636 C CA . ASN B 1 28 ? -0.105 -4.191 5.23 1 96.62 28 ASN B CA 1
ATOM 1637 C C . ASN B 1 28 ? 0.924 -5.316 5.262 1 96.62 28 ASN B C 1
ATOM 1639 O O . ASN B 1 28 ? 1.935 -5.258 4.559 1 96.62 28 ASN B O 1
ATOM 1643 N N . THR B 1 29 ? 0.635 -6.281 6.043 1 97.19 29 THR B N 1
ATOM 1644 C CA . THR B 1 29 ? 1.508 -7.449 6.086 1 97.19 29 THR B CA 1
ATOM 1645 C C . THR B 1 29 ? 1.535 -8.156 4.734 1 97.19 29 THR B C 1
ATOM 1647 O O . THR B 1 29 ? 2.604 -8.523 4.238 1 97.19 29 THR B O 1
ATOM 1650 N N . TYR B 1 30 ? 0.339 -8.383 4.191 1 97.69 30 TYR B N 1
ATOM 1651 C CA . TYR B 1 30 ? 0.267 -9.008 2.875 1 97.69 30 TYR B CA 1
ATOM 1652 C C . TYR B 1 30 ? 1.031 -8.188 1.839 1 97.69 30 TYR B C 1
ATOM 1654 O O . TYR B 1 30 ? 1.806 -8.742 1.053 1 97.69 30 TYR B O 1
ATOM 1662 N N . LEU B 1 31 ? 0.851 -6.875 1.805 1 97.88 31 LEU B N 1
ATOM 1663 C CA . LEU B 1 31 ? 1.465 -6 0.812 1 97.88 31 LEU B CA 1
ATOM 1664 C C . LEU B 1 31 ? 2.984 -6.016 0.939 1 97.88 31 LEU B C 1
ATOM 1666 O O . LEU B 1 31 ? 3.697 -5.973 -0.066 1 97.8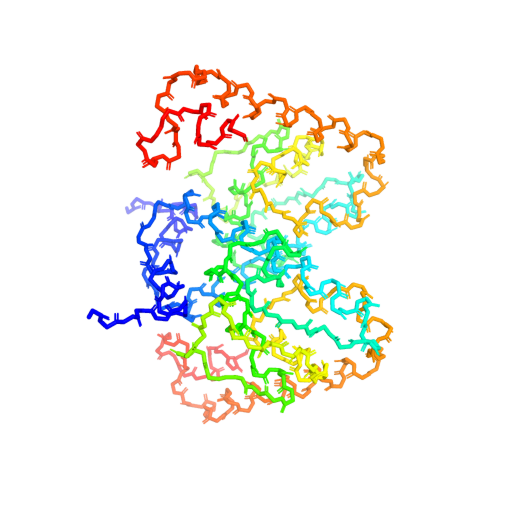8 31 LEU B O 1
ATOM 1670 N N . GLU B 1 32 ? 3.447 -6.066 2.135 1 97.38 32 GLU B N 1
ATOM 1671 C CA . GLU B 1 32 ? 4.887 -6.172 2.342 1 97.38 32 GLU B CA 1
ATOM 1672 C C . GLU B 1 32 ? 5.449 -7.434 1.688 1 97.38 32 GLU B C 1
ATOM 1674 O O . GLU B 1 32 ? 6.422 -7.367 0.934 1 97.38 32 GLU B O 1
ATOM 1679 N N . LYS B 1 33 ? 4.84 -8.547 1.975 1 98.25 33 LYS B N 1
ATOM 1680 C CA . LYS B 1 33 ? 5.293 -9.812 1.403 1 98.25 33 LYS B CA 1
ATOM 1681 C C . LYS B 1 33 ? 5.145 -9.812 -0.116 1 98.25 33 LYS B C 1
ATOM 1683 O O . LYS B 1 33 ? 6.039 -10.273 -0.831 1 98.25 33 LYS B O 1
ATOM 1688 N N . GLU B 1 34 ? 4.031 -9.312 -0.569 1 98.5 34 GLU B N 1
ATOM 1689 C CA . GLU B 1 34 ? 3.805 -9.195 -2.006 1 98.5 34 GLU B CA 1
ATOM 1690 C C . GLU B 1 34 ? 4.902 -8.375 -2.676 1 98.5 34 GLU B C 1
ATOM 1692 O O . GLU B 1 34 ? 5.441 -8.773 -3.711 1 98.5 34 GLU B O 1
ATOM 1697 N N . MET B 1 35 ? 5.23 -7.211 -2.111 1 98.56 35 MET B N 1
ATOM 1698 C CA . MET B 1 35 ? 6.273 -6.352 -2.66 1 98.56 35 MET B CA 1
ATOM 1699 C C . MET B 1 35 ? 7.605 -7.098 -2.738 1 98.56 35 MET B C 1
ATOM 1701 O O . MET B 1 35 ? 8.32 -6.996 -3.738 1 98.56 35 MET B O 1
ATOM 1705 N N . LYS B 1 36 ? 7.895 -7.836 -1.768 1 98.06 36 LYS B N 1
ATOM 1706 C CA . LYS B 1 36 ? 9.148 -8.586 -1.745 1 98.06 36 LYS B CA 1
ATOM 1707 C C . LYS B 1 36 ? 9.18 -9.633 -2.85 1 98.06 36 LYS B C 1
ATOM 1709 O O . LYS B 1 36 ? 10.227 -9.867 -3.461 1 98.06 36 LYS B O 1
ATOM 1714 N N . VAL B 1 37 ? 8.078 -10.297 -3.086 1 98.75 37 VAL B N 1
ATOM 1715 C CA . VAL B 1 37 ? 8 -11.258 -4.184 1 98.75 37 VAL B CA 1
ATOM 1716 C C . VAL B 1 37 ? 8.242 -10.547 -5.512 1 98.75 37 VAL B C 1
ATOM 1718 O O . VAL B 1 37 ? 9.047 -10.992 -6.328 1 98.75 37 VAL B O 1
ATOM 1721 N N . TYR B 1 38 ? 7.527 -9.43 -5.715 1 98.81 38 TYR B N 1
ATOM 1722 C CA . TYR B 1 38 ? 7.672 -8.711 -6.977 1 98.81 38 TYR B CA 1
ATOM 1723 C C . TYR B 1 38 ? 9.086 -8.164 -7.133 1 98.81 38 TYR B C 1
ATOM 1725 O O . TYR B 1 38 ? 9.641 -8.172 -8.234 1 98.81 38 TYR B O 1
ATOM 1733 N N . GLU B 1 39 ? 9.664 -7.613 -6.066 1 98.56 39 GLU B N 1
ATOM 1734 C CA . GLU B 1 39 ? 11.055 -7.172 -6.133 1 98.56 39 GLU B CA 1
ATOM 1735 C C . GLU B 1 39 ? 11.969 -8.297 -6.613 1 98.56 39 GLU B C 1
ATOM 1737 O O . GLU B 1 39 ? 12.828 -8.086 -7.465 1 98.56 39 GLU B O 1
ATOM 1742 N N . PHE B 1 40 ? 11.773 -9.453 -6.082 1 98.75 40 PHE B N 1
ATOM 1743 C CA . PHE B 1 40 ? 12.578 -10.609 -6.461 1 98.75 40 PHE B CA 1
ATOM 1744 C C . PHE B 1 40 ? 12.367 -10.953 -7.93 1 98.75 40 PHE B C 1
ATOM 1746 O O . PHE B 1 40 ? 13.336 -11.125 -8.672 1 98.75 40 PHE B O 1
ATOM 1753 N N . ILE B 1 41 ? 11.133 -11.062 -8.336 1 98.81 41 ILE B N 1
ATOM 1754 C CA . ILE B 1 41 ? 10.781 -11.43 -9.703 1 98.81 41 ILE B CA 1
ATOM 1755 C C . ILE B 1 41 ? 11.383 -10.422 -10.68 1 98.81 41 ILE B C 1
ATOM 1757 O O . ILE B 1 41 ? 11.969 -10.805 -11.695 1 98.81 41 ILE B O 1
ATOM 1761 N N . LEU B 1 42 ? 11.266 -9.141 -10.359 1 98.75 42 LEU B N 1
ATOM 1762 C CA . LEU B 1 42 ? 11.773 -8.094 -11.242 1 98.75 42 LEU B CA 1
ATOM 1763 C C . LEU B 1 42 ? 13.297 -8.102 -11.281 1 98.75 42 LEU B C 1
ATOM 1765 O O . LEU B 1 42 ? 13.898 -7.949 -12.344 1 98.75 42 LEU B O 1
ATOM 1769 N N . GLU B 1 43 ? 13.906 -8.312 -10.148 1 98.38 43 GLU B N 1
ATOM 1770 C CA . GLU B 1 43 ? 15.367 -8.367 -10.07 1 98.38 43 GLU B CA 1
ATOM 1771 C C . GLU B 1 43 ? 15.922 -9.539 -10.867 1 98.38 43 GLU B C 1
ATOM 1773 O O . GLU B 1 43 ? 17 -9.445 -11.461 1 98.38 43 GLU B O 1
ATOM 1778 N N . HIS B 1 44 ? 15.227 -10.57 -10.898 1 98.38 44 HIS B N 1
ATOM 1779 C CA . HIS B 1 44 ? 15.656 -11.781 -11.586 1 98.38 44 HIS B CA 1
ATOM 1780 C C . HIS B 1 44 ? 14.789 -12.055 -12.812 1 98.38 44 HIS B C 1
ATOM 1782 O O . HIS B 1 44 ? 14.422 -13.203 -13.078 1 98.38 44 HIS B O 1
ATOM 1788 N N . HIS B 1 45 ? 14.492 -11.062 -13.555 1 98.31 45 HIS B N 1
ATOM 1789 C CA . HIS B 1 45 ? 13.523 -11.102 -14.641 1 98.31 45 HIS B CA 1
ATOM 1790 C C . HIS B 1 45 ? 14 -12.016 -15.766 1 98.31 45 HIS B C 1
ATOM 1792 O O . HIS B 1 45 ? 13.211 -12.406 -16.625 1 98.31 45 HIS B O 1
ATOM 1798 N N . ASP B 1 46 ? 15.234 -12.352 -15.797 1 97.31 46 ASP B N 1
ATOM 1799 C CA . ASP B 1 46 ? 15.805 -13.203 -16.844 1 97.31 46 ASP B CA 1
ATOM 1800 C C . ASP B 1 46 ? 15.641 -14.688 -16.484 1 97.31 46 ASP B C 1
ATOM 1802 O O . ASP B 1 46 ? 15.953 -15.555 -17.297 1 97.31 46 ASP B O 1
ATOM 1806 N N . GLU B 1 47 ? 15.195 -14.93 -15.297 1 97.5 47 GLU B N 1
ATOM 1807 C CA . GLU B 1 47 ? 14.93 -16.281 -14.836 1 97.5 47 GLU B CA 1
ATOM 1808 C C . GLU B 1 47 ? 13.445 -16.484 -14.531 1 97.5 47 GLU B C 1
ATOM 1810 O O . GLU B 1 47 ? 12.742 -15.531 -14.203 1 97.5 47 GLU B O 1
ATOM 1815 N N . VAL B 1 48 ? 13.07 -17.719 -14.75 1 98.12 48 VAL B N 1
ATOM 1816 C CA . VAL B 1 48 ? 11.688 -18.047 -14.43 1 98.12 48 VAL B CA 1
ATOM 1817 C C . VAL B 1 48 ? 11.625 -18.75 -13.07 1 98.12 48 VAL B C 1
ATOM 1819 O O . VAL B 1 48 ? 12.312 -19.75 -12.844 1 98.12 48 VAL B O 1
ATOM 1822 N N . VAL B 1 49 ? 10.867 -18.172 -12.18 1 98.44 49 VAL B N 1
ATOM 1823 C CA . VAL B 1 49 ? 10.625 -18.781 -10.875 1 98.44 49 VAL B CA 1
ATOM 1824 C C . VAL B 1 49 ? 9.602 -19.906 -11.016 1 98.44 49 VAL B C 1
ATOM 1826 O O . VAL B 1 49 ? 8.508 -19.703 -11.547 1 98.44 49 VAL B O 1
ATOM 1829 N N . GLU B 1 50 ? 9.992 -21.047 -10.617 1 98.5 50 GLU B N 1
ATOM 1830 C CA . GLU B 1 50 ? 9.078 -22.188 -10.727 1 98.5 50 GLU B CA 1
ATOM 1831 C C . GLU B 1 50 ? 9.273 -23.172 -9.57 1 98.5 50 GLU B C 1
ATOM 1833 O O . GLU B 1 50 ? 10.32 -23.156 -8.922 1 98.5 50 GLU B O 1
ATOM 1838 N N . GLY B 1 51 ? 8.242 -23.906 -9.25 1 98.62 51 GLY B N 1
ATOM 1839 C CA . GLY B 1 51 ? 8.227 -24.875 -8.172 1 98.62 51 GLY B CA 1
ATOM 1840 C C . GLY B 1 51 ? 6.824 -25.203 -7.68 1 98.62 51 GLY B C 1
ATOM 1841 O O . GLY B 1 51 ? 5.836 -24.75 -8.258 1 98.62 51 GLY B O 1
ATOM 1842 N N . LYS B 1 52 ? 6.793 -26.062 -6.703 1 98.81 52 LYS B N 1
ATOM 1843 C CA . LYS B 1 52 ? 5.512 -26.328 -6.062 1 98.81 52 LYS B CA 1
ATOM 1844 C C . LYS B 1 52 ? 5.02 -25.109 -5.281 1 98.81 52 LYS B C 1
ATOM 1846 O O . LYS B 1 52 ? 5.82 -24.375 -4.699 1 98.81 52 LYS B O 1
ATOM 1851 N N . LEU B 1 53 ? 3.678 -25 -5.246 1 98.88 53 LEU B N 1
ATOM 1852 C CA . LEU B 1 53 ? 3.105 -23.828 -4.609 1 98.88 53 LEU B CA 1
ATOM 1853 C C . LEU B 1 53 ? 3.592 -23.703 -3.168 1 98.88 53 LEU B C 1
ATOM 1855 O O . LEU B 1 53 ? 4.043 -22.625 -2.756 1 98.88 53 LEU B O 1
ATOM 1859 N N . ALA B 1 54 ? 3.545 -24.734 -2.449 1 98.69 54 ALA B N 1
ATOM 1860 C CA . ALA B 1 54 ? 3.938 -24.688 -1.043 1 98.69 54 ALA B CA 1
ATOM 1861 C C . ALA B 1 54 ? 5.422 -24.359 -0.896 1 98.69 54 ALA B C 1
ATOM 1863 O O . ALA B 1 54 ? 5.816 -23.641 0.033 1 98.69 54 ALA B O 1
ATOM 1864 N N . GLU B 1 55 ? 6.234 -24.812 -1.737 1 98.69 55 GLU B N 1
ATOM 1865 C CA . GLU B 1 55 ? 7.668 -24.531 -1.703 1 98.69 55 GLU B CA 1
ATOM 1866 C C . GLU B 1 55 ? 7.957 -23.062 -2.01 1 98.69 55 GLU B C 1
ATOM 1868 O O . GLU B 1 55 ? 8.797 -22.453 -1.354 1 98.69 55 GLU B O 1
ATOM 1873 N N . LEU B 1 56 ? 7.297 -22.578 -3.02 1 98.81 56 LEU B N 1
ATOM 1874 C CA . LEU B 1 56 ? 7.453 -21.172 -3.357 1 98.81 56 LEU B CA 1
ATOM 1875 C C . LEU B 1 56 ? 6.949 -20.281 -2.225 1 98.81 56 LEU B C 1
ATOM 1877 O O . LEU B 1 56 ? 7.57 -19.266 -1.904 1 98.81 56 LEU B O 1
ATOM 1881 N N . ALA B 1 57 ? 5.812 -20.688 -1.651 1 98.88 57 ALA B N 1
ATOM 1882 C CA . ALA B 1 57 ? 5.293 -19.953 -0.499 1 98.88 57 ALA B CA 1
ATOM 1883 C C . ALA B 1 57 ? 6.34 -19.875 0.609 1 98.88 57 ALA B C 1
ATOM 1885 O O . ALA B 1 57 ? 6.59 -18.797 1.149 1 98.88 57 ALA B O 1
ATOM 1886 N N . GLU B 1 58 ? 6.922 -20.938 0.88 1 98.38 58 GLU B N 1
ATOM 1887 C CA . GLU B 1 58 ? 7.961 -21 1.906 1 98.38 58 GLU B CA 1
ATOM 1888 C C . GLU B 1 58 ? 9.156 -20.125 1.524 1 98.38 58 GLU B C 1
ATOM 1890 O O . GLU B 1 58 ? 9.695 -19.391 2.357 1 98.38 58 GLU B O 1
ATOM 1895 N N . LYS B 1 59 ? 9.578 -20.234 0.293 1 98.44 59 LYS B N 1
ATOM 1896 C CA . LYS B 1 59 ? 10.703 -19.453 -0.213 1 98.44 59 LYS B CA 1
ATOM 1897 C C . LYS B 1 59 ? 10.492 -17.953 0.052 1 98.44 59 LYS B C 1
ATOM 1899 O O . LYS B 1 59 ? 11.445 -17.234 0.369 1 98.44 59 LYS B O 1
ATOM 1904 N N . PHE B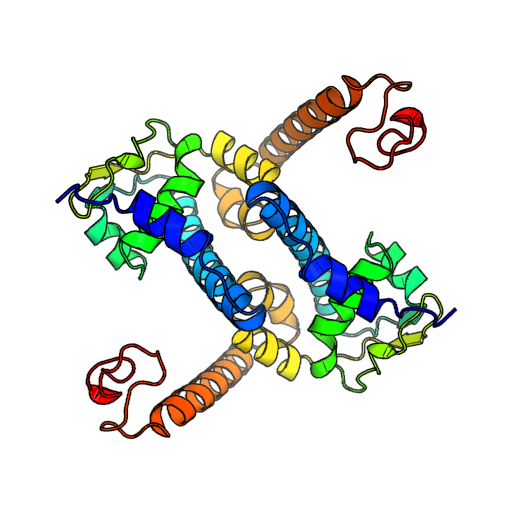 1 60 ? 9.234 -17.547 -0.008 1 98.38 60 PHE B N 1
ATOM 1905 C CA . PHE B 1 60 ? 8.93 -16.125 0.102 1 98.38 60 PHE B CA 1
ATOM 1906 C C . PHE B 1 60 ? 8.305 -15.812 1.455 1 98.38 60 PHE B C 1
ATOM 1908 O O . PHE B 1 60 ? 7.652 -14.773 1.615 1 98.38 60 PHE B O 1
ATOM 1915 N N . ASP B 1 61 ? 8.445 -16.734 2.383 1 97.5 61 ASP B N 1
ATOM 1916 C CA . ASP B 1 61 ? 8 -16.547 3.762 1 97.5 61 ASP B CA 1
ATOM 1917 C C . ASP B 1 61 ? 6.504 -16.25 3.824 1 97.5 61 ASP B C 1
ATOM 1919 O O . ASP B 1 61 ? 6.09 -15.281 4.453 1 97.5 61 ASP B O 1
ATOM 1923 N N . MET B 1 62 ? 5.762 -17 3.088 1 98.38 62 MET B N 1
ATOM 1924 C CA . MET B 1 62 ? 4.301 -16.922 3.072 1 98.38 62 MET B CA 1
ATOM 1925 C C . MET B 1 62 ? 3.678 -18.266 3.414 1 98.38 62 MET B C 1
ATOM 1927 O O . MET B 1 62 ? 4.266 -19.312 3.143 1 98.38 62 MET B O 1
ATOM 1931 N N . GLU B 1 63 ? 2.514 -18.203 4.004 1 98.31 63 GLU B N 1
ATOM 1932 C CA . GLU B 1 63 ? 1.674 -19.391 4.016 1 98.31 63 GLU B CA 1
ATOM 1933 C C . GLU B 1 63 ? 1.131 -19.703 2.621 1 98.31 63 GLU B C 1
ATOM 1935 O O . GLU B 1 63 ? 0.938 -18.781 1.812 1 98.31 63 GLU B O 1
ATOM 1940 N N . PRO B 1 64 ? 0.881 -20.953 2.4 1 98.75 64 PRO B N 1
ATOM 1941 C CA . PRO B 1 64 ? 0.365 -21.328 1.078 1 98.75 64 PRO B CA 1
ATOM 1942 C C . PRO B 1 64 ? -0.896 -20.547 0.703 1 98.75 64 PRO B C 1
ATOM 1944 O O . PRO B 1 64 ? -1.047 -20.125 -0.447 1 98.75 64 PRO B O 1
ATOM 1947 N N . VAL B 1 65 ? -1.758 -20.328 1.663 1 98.69 65 VAL B N 1
ATOM 1948 C CA . VAL B 1 65 ? -3 -19.609 1.399 1 98.69 65 VAL B CA 1
ATOM 1949 C C . VAL B 1 65 ? -2.689 -18.172 0.986 1 98.69 65 VAL B C 1
ATOM 1951 O O . VAL B 1 65 ? -3.352 -17.609 0.106 1 98.69 65 VAL B O 1
ATOM 1954 N N . VAL B 1 66 ? -1.704 -17.562 1.552 1 98.75 66 VAL B N 1
ATOM 1955 C CA . VAL B 1 66 ? -1.296 -16.203 1.23 1 98.75 66 VAL B CA 1
ATOM 1956 C C . VAL B 1 66 ? -0.647 -16.172 -0.151 1 98.75 66 VAL B C 1
ATOM 1958 O O . VAL B 1 66 ? -0.897 -15.25 -0.939 1 98.75 66 VAL B O 1
ATOM 1961 N N . PHE B 1 67 ? 0.134 -17.172 -0.436 1 98.88 67 PHE B N 1
ATOM 1962 C CA . PHE B 1 67 ? 0.745 -17.25 -1.758 1 98.88 67 PHE B CA 1
ATOM 1963 C C . PHE B 1 67 ? -0.318 -17.438 -2.834 1 98.88 67 PHE B C 1
ATOM 1965 O O . PHE B 1 67 ? -0.169 -16.938 -3.953 1 98.88 67 PHE B O 1
ATOM 1972 N N . ALA B 1 68 ? -1.375 -18.172 -2.527 1 98.75 68 ALA B N 1
ATOM 1973 C CA . ALA B 1 68 ? -2.504 -18.25 -3.449 1 98.75 68 ALA B CA 1
ATOM 1974 C C . ALA B 1 68 ? -3.078 -16.875 -3.744 1 98.75 68 ALA B C 1
ATOM 1976 O O . ALA B 1 68 ? -3.502 -16.594 -4.871 1 98.75 68 ALA B O 1
ATOM 1977 N N . GLY B 1 69 ? -3.113 -16.016 -2.709 1 98.5 69 GLY B N 1
ATOM 1978 C CA . GLY B 1 69 ? -3.498 -14.633 -2.924 1 98.5 69 GLY B CA 1
ATOM 1979 C C . GLY B 1 69 ? -2.578 -13.898 -3.883 1 98.5 69 GLY B C 1
ATOM 1980 O O . GLY B 1 69 ? -3.041 -13.148 -4.738 1 98.5 69 GLY B O 1
ATOM 1981 N N . PHE B 1 70 ? -1.349 -14.172 -3.73 1 98.88 70 PHE B N 1
ATOM 1982 C CA . PHE B 1 70 ? -0.376 -13.594 -4.648 1 98.88 70 PHE B CA 1
ATOM 1983 C C . PHE B 1 70 ? -0.632 -14.062 -6.074 1 98.88 70 PHE B C 1
ATOM 1985 O O . PHE B 1 70 ? -0.575 -13.266 -7.016 1 98.88 70 PHE B O 1
ATOM 1992 N N . MET B 1 71 ? -0.854 -15.305 -6.219 1 98.81 71 MET B N 1
ATOM 1993 C CA . MET B 1 71 ? -1.161 -15.867 -7.531 1 98.81 71 MET B CA 1
ATOM 1994 C C . MET B 1 71 ? -2.379 -15.18 -8.141 1 98.81 71 MET B C 1
ATOM 1996 O O . MET B 1 71 ? -2.418 -14.938 -9.352 1 98.81 71 MET B O 1
ATOM 2000 N N . ASP B 1 72 ? -3.357 -14.969 -7.336 1 98.19 72 ASP B N 1
ATOM 2001 C CA . ASP B 1 72 ? -4.543 -14.258 -7.809 1 98.19 72 ASP B CA 1
ATOM 2002 C C . ASP B 1 72 ? -4.164 -12.914 -8.422 1 98.19 72 ASP B C 1
ATOM 2004 O O . ASP B 1 72 ? -4.645 -12.562 -9.508 1 98.19 72 ASP B O 1
ATOM 2008 N N . GLY B 1 73 ? -3.273 -12.188 -7.785 1 98.12 73 GLY B N 1
ATOM 2009 C CA . GLY B 1 73 ? -2.869 -10.859 -8.219 1 98.12 73 GLY B CA 1
ATOM 2010 C C . GLY B 1 73 ? -2.07 -10.875 -9.508 1 98.12 73 GLY B C 1
ATOM 2011 O O . GLY B 1 73 ? -2.258 -10.008 -10.367 1 98.12 73 GLY B O 1
ATOM 2012 N N . ILE B 1 74 ? -1.236 -11.859 -9.664 1 98.81 74 ILE B N 1
ATOM 2013 C CA . ILE B 1 74 ? -0.288 -11.82 -10.773 1 98.81 74 ILE B CA 1
ATOM 2014 C C . ILE B 1 74 ? -0.836 -12.625 -11.953 1 98.81 74 ILE B C 1
ATOM 2016 O O . ILE B 1 74 ? -0.311 -12.547 -13.062 1 98.81 74 ILE B O 1
ATOM 2020 N N . ASN B 1 75 ? -1.914 -13.328 -11.766 1 98.75 75 ASN B N 1
ATOM 2021 C CA . ASN B 1 75 ? -2.352 -14.391 -12.672 1 98.75 75 ASN B CA 1
ATOM 2022 C C . ASN B 1 75 ? -2.58 -13.867 -14.086 1 98.75 75 ASN B C 1
ATOM 2024 O O . ASN B 1 75 ? -2.137 -14.477 -15.055 1 98.75 75 ASN B O 1
ATOM 2028 N N . THR B 1 76 ? -3.162 -12.703 -14.219 1 98.5 76 THR B N 1
ATOM 2029 C CA . THR B 1 76 ? -3.508 -12.18 -15.539 1 98.5 76 THR B CA 1
ATOM 2030 C C . THR B 1 76 ? -2.275 -11.609 -16.234 1 98.5 76 THR B C 1
ATOM 2032 O O . THR B 1 76 ? -2.322 -11.281 -17.422 1 98.5 76 THR B O 1
ATOM 2035 N N . SER B 1 77 ? -1.206 -11.484 -15.547 1 98.81 77 SER B N 1
ATOM 2036 C CA . SER B 1 77 ? 0.039 -10.969 -16.109 1 98.81 77 SER B CA 1
ATOM 2037 C C . SER B 1 77 ? 0.968 -12.109 -16.516 1 98.81 77 SER B C 1
ATOM 2039 O O . SER B 1 77 ? 2.061 -11.867 -17.047 1 98.81 77 SER B O 1
ATOM 2041 N N . LEU B 1 78 ? 0.58 -13.352 -16.266 1 98.81 78 LEU B N 1
ATOM 2042 C CA . LEU B 1 78 ? 1.38 -14.508 -16.656 1 98.81 78 LEU B CA 1
ATOM 2043 C C . LEU B 1 78 ? 1.102 -14.914 -18.094 1 98.81 78 LEU B C 1
ATOM 2045 O O . LEU B 1 78 ? -0.032 -14.805 -18.562 1 98.81 78 LEU B O 1
ATOM 2049 N N . LYS B 1 79 ? 2.154 -15.43 -18.766 1 98.5 79 LYS B N 1
ATOM 2050 C CA . LYS B 1 79 ? 1.976 -15.938 -20.125 1 98.5 79 LYS B CA 1
ATOM 2051 C C . LYS B 1 79 ? 1.031 -17.141 -20.141 1 98.5 79 LYS B C 1
ATOM 2053 O O . LYS B 1 79 ? 0.26 -17.312 -21.078 1 98.5 79 LYS B O 1
ATOM 2058 N N . ASN B 1 80 ? 1.123 -17.938 -19.094 1 98.25 80 ASN B N 1
ATOM 2059 C CA . ASN B 1 80 ? 0.234 -19.078 -18.891 1 98.25 80 ASN B CA 1
ATOM 2060 C C . ASN B 1 80 ? -0.475 -19.016 -17.547 1 98.25 80 ASN B C 1
ATOM 2062 O O . ASN B 1 80 ? 0.016 -19.562 -16.547 1 98.25 80 ASN B O 1
ATOM 2066 N N . PRO B 1 81 ? -1.637 -18.359 -17.516 1 98.62 81 PRO B N 1
ATOM 2067 C CA . PRO B 1 81 ? -2.391 -18.281 -16.25 1 98.62 81 PRO B CA 1
ATOM 2068 C C . PRO B 1 81 ? -2.807 -19.656 -15.727 1 98.62 81 PRO B C 1
ATOM 2070 O O . PRO B 1 81 ? -2.928 -20.609 -16.5 1 98.62 81 PRO B O 1
ATOM 2073 N N . VAL B 1 82 ? -2.998 -19.703 -14.445 1 98.25 82 VAL B N 1
ATOM 2074 C CA . VAL B 1 82 ? -3.414 -20.953 -13.82 1 98.25 82 VAL B CA 1
ATOM 2075 C C . VAL B 1 82 ? -4.887 -20.859 -13.43 1 98.25 82 VAL B C 1
ATOM 2077 O O . VAL B 1 82 ? -5.465 -19.781 -13.391 1 98.25 82 VAL B O 1
ATOM 2080 N N . LYS B 1 83 ? -5.48 -22.031 -13.234 1 98.12 83 LYS B N 1
ATOM 2081 C CA . LYS B 1 83 ? -6.824 -22.078 -12.664 1 98.12 83 LYS B CA 1
ATOM 2082 C C . LYS B 1 83 ? -6.789 -21.922 -11.148 1 98.12 83 LYS B C 1
ATOM 2084 O O . LYS B 1 83 ? -6.516 -22.875 -10.422 1 98.12 83 LYS B O 1
ATOM 2089 N N . LEU B 1 84 ? -7.129 -20.797 -10.68 1 98.31 84 LEU B N 1
ATOM 2090 C CA . LEU B 1 84 ? -6.98 -20.422 -9.281 1 98.31 84 LEU B CA 1
ATOM 2091 C C . LEU B 1 84 ? -7.781 -21.359 -8.383 1 98.31 84 LEU B C 1
ATOM 2093 O O . LEU B 1 84 ? -7.316 -21.734 -7.301 1 98.31 84 LEU B O 1
ATOM 2097 N N . GLU B 1 85 ? -8.898 -21.781 -8.852 1 97.62 85 GLU B N 1
ATOM 2098 C CA . GLU B 1 85 ? -9.82 -22.578 -8.047 1 97.62 85 GLU B CA 1
ATOM 2099 C C . GLU B 1 85 ? -9.289 -23.984 -7.816 1 97.62 85 GLU B C 1
ATOM 2101 O O . GLU B 1 85 ? -9.805 -24.719 -6.977 1 97.62 85 GLU B O 1
ATOM 2106 N N . GLU B 1 86 ? -8.211 -24.328 -8.492 1 97.69 86 GLU B N 1
ATOM 2107 C CA . GLU B 1 86 ? -7.645 -25.672 -8.383 1 97.69 86 GLU B CA 1
ATOM 2108 C C . GLU B 1 86 ? -6.309 -25.641 -7.648 1 97.69 86 GLU B C 1
ATOM 2110 O O . GLU B 1 86 ? -5.664 -26.688 -7.492 1 97.69 86 GLU B O 1
ATOM 2115 N N . LEU B 1 87 ? -5.922 -24.547 -7.141 1 98.44 87 LEU B N 1
ATOM 2116 C CA . LEU B 1 87 ? -4.617 -24.406 -6.504 1 98.44 87 LEU B CA 1
ATOM 2117 C C . LEU B 1 87 ? -4.574 -25.188 -5.191 1 98.44 87 LEU B C 1
ATOM 2119 O O . LEU B 1 87 ? -5.488 -25.078 -4.371 1 98.44 87 LEU B O 1
ATOM 2123 N N . GLY B 1 88 ? -3.576 -25.953 -5.066 1 98.19 88 GLY B N 1
ATOM 2124 C CA . GLY B 1 88 ? -3.236 -26.641 -3.832 1 98.19 88 GLY B CA 1
ATOM 2125 C C . GLY B 1 88 ? -1.75 -26.609 -3.523 1 98.19 88 GLY B C 1
ATOM 2126 O O . GLY B 1 88 ? -0.962 -26.047 -4.289 1 98.19 88 GLY B O 1
ATOM 2127 N N . ASP B 1 89 ? -1.356 -27.203 -2.449 1 98.12 89 ASP B N 1
ATOM 2128 C CA . ASP B 1 89 ? 0.023 -27.203 -1.971 1 98.12 89 ASP B CA 1
ATOM 2129 C C . ASP B 1 89 ? 0.974 -27.766 -3.023 1 98.12 89 ASP B C 1
ATOM 2131 O O . ASP B 1 89 ? 2.1 -27.281 -3.172 1 98.12 89 ASP B O 1
ATOM 2135 N N . ASP B 1 90 ? 0.5 -28.719 -3.77 1 98 90 ASP B N 1
ATOM 2136 C CA . ASP B 1 90 ? 1.382 -29.453 -4.664 1 98 90 ASP B CA 1
ATOM 2137 C C . ASP B 1 90 ? 1.241 -28.969 -6.105 1 98 90 ASP B C 1
ATOM 2139 O O . ASP B 1 90 ? 1.838 -29.547 -7.02 1 98 90 ASP B O 1
ATOM 2143 N N . SER B 1 91 ? 0.444 -27.922 -6.277 1 98.38 91 SER B N 1
ATOM 2144 C CA . SER B 1 91 ? 0.309 -27.359 -7.621 1 98.38 91 SER B CA 1
ATOM 2145 C C . SER B 1 91 ? 1.654 -26.891 -8.164 1 98.38 91 SER B C 1
ATOM 2147 O O . SER B 1 91 ? 2.443 -26.281 -7.434 1 98.38 91 SER B O 1
ATOM 2149 N N . ASN B 1 92 ? 1.924 -27.266 -9.445 1 98.5 92 ASN B N 1
ATOM 2150 C CA . ASN B 1 92 ? 3.127 -26.766 -10.102 1 98.5 92 ASN B CA 1
ATOM 2151 C C . ASN B 1 92 ? 2.934 -25.344 -10.625 1 98.5 92 ASN B C 1
ATOM 2153 O O . ASN B 1 92 ? 2.07 -25.094 -11.469 1 98.5 92 ASN B O 1
ATOM 2157 N N . ILE B 1 93 ? 3.775 -24.422 -10.062 1 98.75 93 ILE B N 1
ATOM 2158 C CA . ILE B 1 93 ? 3.688 -23.016 -10.414 1 98.75 93 ILE B CA 1
ATOM 2159 C C . ILE B 1 93 ? 4.887 -22.625 -11.273 1 98.75 93 ILE B C 1
ATOM 2161 O O . ILE B 1 93 ? 6.023 -23 -10.969 1 98.75 93 ILE B O 1
ATOM 2165 N N . ARG B 1 94 ? 4.621 -21.969 -12.367 1 98.69 94 ARG B N 1
ATOM 2166 C CA . ARG B 1 94 ? 5.637 -21.375 -13.234 1 98.69 94 ARG B CA 1
ATOM 2167 C C . ARG B 1 94 ? 5.328 -19.906 -13.516 1 98.69 94 ARG B C 1
ATOM 2169 O O . ARG B 1 94 ? 4.391 -19.594 -14.25 1 98.69 94 ARG B O 1
ATOM 2176 N N . LEU B 1 95 ? 6.18 -19 -12.992 1 98.75 95 LEU B N 1
ATOM 2177 C CA . LEU B 1 95 ? 5.922 -17.578 -13.102 1 98.75 95 LEU B CA 1
ATOM 2178 C C . LEU B 1 95 ? 6.598 -16.984 -14.336 1 98.75 95 LEU B C 1
ATOM 2180 O O . LEU B 1 95 ? 7.523 -16.188 -14.219 1 98.75 95 LEU B O 1
ATOM 2184 N N . GLU B 1 96 ? 6.133 -17.406 -15.445 1 98.69 96 GLU B N 1
ATOM 2185 C CA . GLU B 1 96 ? 6.535 -16.766 -16.688 1 98.69 96 GLU B CA 1
ATOM 2186 C C . GLU B 1 96 ? 5.754 -15.477 -16.922 1 98.69 96 GLU B C 1
ATOM 2188 O O . GLU B 1 96 ? 4.633 -15.5 -17.438 1 98.69 96 GLU B O 1
ATOM 2193 N N . VAL B 1 97 ? 6.418 -14.383 -16.688 1 98.81 97 VAL B N 1
ATOM 2194 C CA . VAL B 1 97 ? 5.711 -13.117 -16.562 1 98.81 97 VAL B CA 1
ATOM 2195 C C . VAL B 1 97 ? 5.766 -12.352 -17.875 1 98.81 97 VAL B C 1
ATOM 2197 O O . VAL B 1 97 ? 6.812 -12.297 -18.531 1 98.81 97 VAL B O 1
ATOM 2200 N N . ASP B 1 98 ? 4.641 -11.852 -18.328 1 98.81 98 ASP B N 1
ATOM 2201 C CA . ASP B 1 98 ? 4.574 -10.758 -19.297 1 98.81 98 ASP B CA 1
ATOM 2202 C C . ASP B 1 98 ? 4.746 -9.406 -18.609 1 98.81 98 ASP B C 1
ATOM 2204 O O . ASP B 1 98 ? 3.779 -8.828 -18.109 1 98.81 98 ASP B O 1
ATOM 2208 N N . PHE B 1 99 ? 5.922 -8.891 -18.703 1 98.88 99 PHE B N 1
ATOM 2209 C CA . PHE B 1 99 ? 6.277 -7.758 -17.844 1 98.88 99 PHE B CA 1
ATOM 2210 C C . PHE B 1 99 ? 5.559 -6.492 -18.297 1 98.88 99 PHE B C 1
ATOM 2212 O O . PHE B 1 99 ? 5.223 -5.637 -17.484 1 98.88 99 PHE B O 1
ATOM 2219 N N . GLU B 1 100 ? 5.312 -6.305 -19.562 1 98.75 100 GLU B N 1
ATOM 2220 C CA . GLU B 1 100 ? 4.543 -5.148 -20.016 1 98.75 100 GLU B CA 1
ATOM 2221 C C . GLU B 1 100 ? 3.105 -5.211 -19.5 1 98.75 100 GLU B C 1
ATOM 2223 O O . GLU B 1 100 ? 2.561 -4.207 -19.031 1 98.75 100 GLU B O 1
ATOM 2228 N N . LYS B 1 101 ? 2.568 -6.352 -19.578 1 98.69 101 LYS B N 1
ATOM 2229 C CA . LYS B 1 101 ? 1.212 -6.543 -19.078 1 98.69 101 LYS B CA 1
ATOM 2230 C C . LYS B 1 101 ? 1.156 -6.352 -17.562 1 98.69 101 LYS B C 1
ATOM 2232 O O . LYS B 1 101 ? 0.203 -5.77 -17.047 1 98.69 101 LYS B O 1
ATOM 2237 N N . LEU B 1 102 ? 2.141 -6.875 -16.891 1 98.88 102 LEU B N 1
ATOM 2238 C CA . LEU B 1 102 ? 2.211 -6.699 -15.453 1 98.88 102 LEU B CA 1
ATOM 2239 C C . LEU B 1 102 ? 2.248 -5.219 -15.086 1 98.88 102 LEU B C 1
ATOM 2241 O O . LEU B 1 102 ? 1.517 -4.777 -14.195 1 98.88 102 LEU B O 1
ATOM 2245 N N . TYR B 1 103 ? 3.088 -4.5 -15.789 1 98.88 103 TYR B N 1
ATOM 2246 C CA . TYR B 1 103 ? 3.18 -3.066 -15.539 1 98.88 103 TYR B CA 1
ATOM 2247 C C . TYR B 1 103 ? 1.829 -2.391 -15.75 1 98.88 103 TYR B C 1
ATOM 2249 O O . TYR B 1 103 ? 1.39 -1.599 -14.906 1 98.88 103 TYR B O 1
ATOM 2257 N N . TYR B 1 104 ? 1.197 -2.748 -16.812 1 98.69 104 TYR B N 1
ATOM 2258 C CA . TYR B 1 104 ? -0.122 -2.209 -17.125 1 98.69 104 TYR B CA 1
ATOM 2259 C C . TYR B 1 104 ? -1.122 -2.541 -16.031 1 98.69 104 TYR B C 1
ATOM 2261 O O . TYR B 1 104 ? -1.896 -1.68 -15.609 1 98.69 104 TYR B O 1
ATOM 2269 N N . ASN B 1 105 ? -1.11 -3.738 -15.594 1 98.31 105 ASN B N 1
ATOM 2270 C CA . ASN B 1 105 ? -2.033 -4.184 -14.555 1 98.31 105 ASN B CA 1
ATOM 2271 C C . ASN B 1 105 ? -1.773 -3.471 -13.227 1 98.31 105 ASN B C 1
ATOM 2273 O O . ASN B 1 105 ? -2.707 -3.203 -12.469 1 98.31 105 ASN B O 1
ATOM 2277 N N . MET B 1 106 ? -0.511 -3.201 -12.922 1 98.44 106 MET B N 1
ATOM 2278 C CA . MET B 1 106 ? -0.174 -2.465 -11.711 1 98.44 106 MET B CA 1
ATOM 2279 C C . MET B 1 106 ? -0.685 -1.029 -11.781 1 98.44 106 MET B C 1
ATOM 2281 O O . MET B 1 106 ? -1.152 -0.48 -10.781 1 98.44 106 MET B O 1
ATOM 2285 N N . LEU B 1 107 ? -0.604 -0.392 -13.031 1 97.69 107 LEU B N 1
ATOM 2286 C CA . LEU B 1 107 ? -1.205 0.92 -13.242 1 97.69 107 LEU B CA 1
ATOM 2287 C C . LEU B 1 107 ? -2.713 0.871 -13.016 1 97.69 107 LEU B C 1
ATOM 2289 O O . LEU B 1 107 ? -3.268 1.722 -12.312 1 97.69 107 LEU B O 1
ATOM 2293 N N . ASP B 1 108 ? -3.334 -0.138 -13.555 1 96 108 ASP B N 1
ATOM 2294 C CA . ASP B 1 108 ? -4.781 -0.301 -13.477 1 96 108 ASP B CA 1
ATOM 2295 C C . ASP B 1 108 ? -5.234 -0.502 -12.031 1 96 108 ASP B C 1
ATOM 2297 O O . ASP B 1 108 ? -6.309 -0.039 -11.641 1 96 108 ASP B O 1
ATOM 2301 N N . ALA B 1 109 ? -4.402 -1.143 -11.281 1 96.56 109 ALA B N 1
ATOM 2302 C CA . ALA B 1 109 ? -4.703 -1.393 -9.875 1 96.56 109 ALA B CA 1
ATOM 2303 C C . ALA B 1 109 ? -4.34 -0.187 -9.016 1 96.56 109 ALA B C 1
ATOM 2305 O O . ALA B 1 109 ? -4.527 -0.209 -7.797 1 96.56 109 ALA B O 1
ATOM 2306 N N . LYS B 1 110 ? -3.791 0.86 -9.578 1 96.12 110 LYS B N 1
ATOM 2307 C CA . LYS B 1 110 ? -3.301 2.043 -8.883 1 96.12 110 LYS B CA 1
ATOM 2308 C C . LYS B 1 110 ? -2.303 1.662 -7.789 1 96.12 110 LYS B C 1
ATOM 2310 O O . LYS B 1 110 ? -2.348 2.203 -6.684 1 96.12 110 LYS B O 1
ATOM 2315 N N . ALA B 1 111 ? -1.521 0.628 -8.086 1 97.69 111 ALA B N 1
ATOM 2316 C CA . ALA B 1 111 ? -0.502 0.165 -7.148 1 97.69 111 ALA B CA 1
ATOM 2317 C C . ALA B 1 111 ? 0.801 0.939 -7.328 1 97.69 111 ALA B C 1
ATOM 2319 O O . ALA B 1 111 ? 1.78 0.404 -7.852 1 97.69 111 ALA B O 1
ATOM 2320 N N . TYR B 1 112 ? 0.789 2.193 -6.809 1 97.75 112 TYR B N 1
ATOM 2321 C CA . TYR B 1 112 ? 1.901 3.127 -6.945 1 97.75 112 TYR B CA 1
ATOM 2322 C C . TYR B 1 112 ? 3.189 2.525 -6.395 1 97.75 112 TYR B C 1
ATOM 2324 O O . TYR B 1 112 ? 4.254 2.662 -7 1 97.75 112 TYR B O 1
ATOM 2332 N N . TRP B 1 113 ? 3.137 1.807 -5.379 1 97.44 113 TRP B N 1
ATOM 2333 C CA . TRP B 1 113 ? 4.289 1.236 -4.691 1 97.44 113 TRP B CA 1
ATOM 2334 C C . TRP B 1 113 ? 4.867 0.065 -5.48 1 97.44 113 TRP B C 1
ATOM 2336 O O . TRP B 1 113 ? 6.004 -0.352 -5.242 1 97.44 113 TRP B O 1
ATOM 2346 N N . LEU B 1 114 ? 4.141 -0.47 -6.426 1 98.56 114 LEU B N 1
ATOM 2347 C CA . LEU B 1 114 ? 4.629 -1.576 -7.242 1 98.56 114 LEU B CA 1
ATOM 2348 C C . LEU B 1 114 ? 5.168 -1.071 -8.578 1 98.56 114 LEU B C 1
ATOM 2350 O O . LEU B 1 114 ? 6.289 -1.407 -8.961 1 98.56 114 LEU B O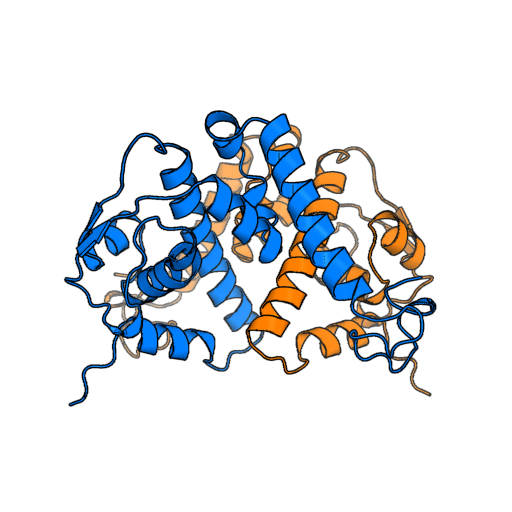 1
ATOM 2354 N N . TYR B 1 115 ? 4.414 -0.218 -9.266 1 98.25 115 TYR B N 1
ATOM 2355 C CA . TYR B 1 115 ? 4.871 0.173 -10.594 1 98.25 115 TYR B CA 1
ATOM 2356 C C . TYR B 1 115 ? 5.941 1.255 -10.508 1 98.25 115 TYR B C 1
ATOM 2358 O O . TYR B 1 115 ? 6.555 1.611 -11.516 1 98.25 115 TYR B O 1
ATOM 2366 N N . ASN B 1 116 ? 6.277 1.687 -9.336 1 96.88 116 ASN B N 1
ATOM 2367 C CA . ASN B 1 116 ? 7.375 2.631 -9.164 1 96.88 116 ASN B CA 1
ATOM 2368 C C . ASN B 1 116 ? 8.609 1.956 -8.57 1 96.88 116 ASN B C 1
ATOM 2370 O O . ASN B 1 116 ? 9.539 2.633 -8.133 1 96.88 116 ASN B O 1
ATOM 2374 N N . LEU B 1 117 ? 8.633 0.655 -8.508 1 97.81 117 LEU B N 1
ATOM 2375 C CA . LEU B 1 117 ? 9.82 -0.072 -8.078 1 97.81 117 LEU B CA 1
ATOM 2376 C C . LEU B 1 117 ? 10.992 0.209 -9 1 97.81 117 LEU B C 1
ATOM 2378 O O . LEU B 1 117 ? 10.836 0.234 -10.227 1 97.81 117 LEU B O 1
ATOM 2382 N N . PRO B 1 118 ? 12.188 0.394 -8.414 1 97 118 PRO B N 1
ATOM 2383 C CA . PRO B 1 118 ? 13.336 0.742 -9.25 1 97 118 PRO B CA 1
ATOM 2384 C C . PRO B 1 118 ? 13.781 -0.407 -10.148 1 97 118 PRO B C 1
ATOM 2386 O O . PRO B 1 118 ? 14.43 -0.177 -11.172 1 97 118 PRO B O 1
ATOM 2389 N N . GLN B 1 119 ? 13.484 -1.602 -9.828 1 98.25 119 GLN B N 1
ATOM 2390 C CA . GLN B 1 119 ? 13.883 -2.771 -10.602 1 98.25 119 GLN B CA 1
ATOM 2391 C C . GLN B 1 119 ? 13.305 -2.715 -12.016 1 98.25 119 GLN B C 1
ATOM 2393 O O . GLN B 1 119 ? 13.805 -3.381 -12.922 1 98.25 119 GLN B O 1
ATOM 2398 N N . TRP B 1 120 ? 12.234 -1.922 -12.258 1 98.62 120 TRP B N 1
ATOM 2399 C CA . TRP B 1 120 ? 11.625 -1.796 -13.578 1 98.62 120 TRP B CA 1
ATOM 2400 C C . TRP B 1 120 ? 12.625 -1.234 -14.586 1 98.62 120 TRP B C 1
ATOM 2402 O O . TRP B 1 120 ? 12.516 -1.501 -15.789 1 98.62 120 TRP B O 1
ATOM 2412 N N . ASP B 1 121 ? 13.586 -0.518 -14.109 1 98 121 ASP B N 1
ATOM 2413 C CA . ASP B 1 121 ? 14.539 0.171 -14.977 1 98 121 ASP B CA 1
ATOM 2414 C C . ASP B 1 121 ? 15.312 -0.823 -15.836 1 98 121 ASP B C 1
ATOM 2416 O O . ASP B 1 121 ? 15.742 -0.488 -16.938 1 98 121 ASP B O 1
ATOM 2420 N N . ASN B 1 122 ? 15.484 -2 -15.352 1 98.06 122 ASN B N 1
ATOM 2421 C CA . ASN B 1 122 ? 16.266 -3.006 -16.062 1 98.06 122 ASN B CA 1
ATOM 2422 C C . ASN B 1 122 ? 15.375 -3.867 -16.969 1 98.06 122 ASN B C 1
ATOM 2424 O O . ASN B 1 122 ? 15.859 -4.797 -17.609 1 98.06 122 ASN B O 1
ATOM 2428 N N . ILE B 1 123 ? 14.117 -3.594 -17.016 1 98.62 123 ILE B N 1
ATOM 2429 C CA . ILE B 1 123 ? 13.164 -4.438 -17.734 1 98.62 123 ILE B CA 1
ATOM 2430 C C . ILE B 1 123 ? 12.469 -3.629 -18.828 1 98.62 123 ILE B C 1
ATOM 2432 O O . ILE B 1 123 ? 12.398 -4.062 -19.984 1 98.62 123 ILE B O 1
ATOM 2436 N N . LEU B 1 124 ? 11.938 -2.486 -18.406 1 98.56 124 LEU B N 1
ATOM 2437 C CA . LEU B 1 124 ? 11.273 -1.548 -19.312 1 98.56 124 LEU B CA 1
ATOM 2438 C C . LEU B 1 124 ? 11.953 -0.185 -19.281 1 98.56 124 LEU B C 1
ATOM 2440 O O . LEU B 1 124 ? 12.164 0.38 -18.203 1 98.56 124 LEU B O 1
ATOM 2444 N N . SER B 1 125 ? 12.266 0.324 -20.484 1 98.06 125 SER B N 1
ATOM 2445 C CA . SER B 1 125 ? 12.812 1.674 -20.531 1 98.06 125 SER B CA 1
ATOM 2446 C C . SER B 1 125 ? 11.797 2.705 -20.062 1 98.06 125 SER B C 1
ATOM 2448 O O . SER B 1 125 ? 10.594 2.43 -20.031 1 98.06 125 SER B O 1
ATOM 2450 N N . GLN B 1 126 ? 12.367 3.793 -19.672 1 97.38 126 GLN B N 1
ATOM 2451 C CA . GLN B 1 126 ? 11.477 4.883 -19.297 1 97.38 126 GLN B CA 1
ATOM 2452 C C . GLN B 1 126 ? 10.516 5.234 -20.422 1 97.38 126 GLN B C 1
ATOM 2454 O O . GLN B 1 126 ? 9.336 5.512 -20.188 1 97.38 126 GLN B O 1
ATOM 2459 N N . GLU B 1 127 ? 11.008 5.262 -21.578 1 97.5 127 GLU B N 1
ATOM 2460 C CA . GLU B 1 127 ? 10.18 5.562 -22.75 1 97.5 127 GLU B CA 1
ATOM 2461 C C . GLU B 1 127 ? 9.047 4.559 -22.891 1 97.5 127 GLU B C 1
ATOM 2463 O O . GLU B 1 127 ? 7.895 4.941 -23.125 1 97.5 127 GLU B O 1
ATOM 2468 N N . ARG B 1 128 ? 9.391 3.312 -22.797 1 98.12 128 ARG B N 1
ATOM 2469 C CA . ARG B 1 128 ? 8.375 2.275 -22.938 1 98.12 128 ARG B CA 1
ATOM 2470 C C . ARG B 1 128 ? 7.328 2.371 -21.844 1 98.12 128 ARG B C 1
ATOM 2472 O O . ARG B 1 128 ? 6.133 2.197 -22.078 1 98.12 128 ARG B O 1
ATOM 2479 N N . ARG B 1 129 ? 7.738 2.578 -20.625 1 98.06 129 ARG B N 1
ATOM 2480 C CA . ARG B 1 129 ? 6.816 2.758 -19.5 1 98.06 129 ARG B CA 1
ATOM 2481 C C . ARG B 1 129 ? 5.891 3.941 -19.75 1 98.06 129 ARG B C 1
ATOM 2483 O O . ARG B 1 129 ? 4.695 3.871 -19.453 1 98.06 129 ARG B O 1
ATOM 2490 N N . ASN B 1 130 ? 6.383 5.012 -20.312 1 97.5 130 ASN B N 1
ATOM 2491 C CA . ASN B 1 130 ? 5.57 6.172 -20.672 1 97.5 130 ASN B CA 1
ATOM 2492 C C . ASN B 1 130 ? 4.523 5.824 -21.719 1 97.5 130 ASN B C 1
ATOM 2494 O O . ASN B 1 130 ? 3.389 6.301 -21.656 1 97.5 130 ASN B O 1
ATOM 2498 N N . GLU B 1 131 ? 4.934 5.07 -22.625 1 97.69 131 GLU B N 1
ATOM 2499 C CA . GLU B 1 131 ? 4 4.637 -23.672 1 97.69 131 GLU B CA 1
ATOM 2500 C C . GLU B 1 131 ? 2.869 3.803 -23.078 1 97.69 131 GLU B C 1
ATOM 2502 O O . GLU B 1 131 ? 1.703 3.984 -23.438 1 97.69 131 GLU B O 1
ATOM 2507 N N . ILE B 1 132 ? 3.268 2.936 -22.156 1 98.06 132 ILE B N 1
ATOM 2508 C CA . ILE B 1 132 ? 2.256 2.102 -21.516 1 98.06 132 ILE B CA 1
ATOM 2509 C C . ILE B 1 132 ? 1.305 2.979 -20.703 1 98.06 132 ILE B C 1
ATOM 2511 O O . ILE B 1 132 ? 0.091 2.76 -20.719 1 98.06 132 ILE B O 1
ATOM 2515 N N . LEU B 1 133 ? 1.845 3.883 -20.062 1 96.69 133 LEU B N 1
ATOM 2516 C CA . LEU B 1 133 ? 1.042 4.828 -19.297 1 96.69 133 LEU B CA 1
ATOM 2517 C C . LEU B 1 133 ? 0.082 5.59 -20.203 1 96.69 133 LEU B C 1
ATOM 2519 O O . LEU B 1 133 ? -1.089 5.77 -19.859 1 96.69 133 LEU B O 1
ATOM 2523 N N . LYS B 1 134 ? 0.524 6.059 -21.297 1 95 134 LYS B N 1
ATOM 2524 C CA . LYS B 1 134 ? -0.312 6.762 -22.266 1 95 134 LYS B CA 1
ATOM 2525 C C . LYS B 1 134 ? -1.454 5.875 -22.75 1 95 134 LYS B C 1
ATOM 2527 O O . LYS B 1 134 ? -2.6 6.324 -22.844 1 95 134 LYS B O 1
ATOM 2532 N N . ASP B 1 135 ? -1.121 4.707 -23.047 1 94.5 135 ASP B N 1
ATOM 2533 C CA . ASP B 1 135 ? -2.137 3.75 -23.469 1 94.5 135 ASP B CA 1
ATOM 2534 C C . ASP B 1 135 ? -3.176 3.529 -22.375 1 94.5 135 ASP B C 1
ATOM 2536 O O . ASP B 1 135 ? -4.375 3.457 -22.641 1 94.5 135 ASP B O 1
ATOM 2540 N N . TYR B 1 136 ? -2.678 3.4 -21.25 1 93.88 136 TYR B N 1
ATOM 2541 C CA . TYR B 1 136 ? -3.557 3.246 -20.094 1 93.88 136 TYR B CA 1
ATOM 2542 C C . TYR B 1 136 ? -4.504 4.434 -19.969 1 93.88 136 TYR B C 1
ATOM 2544 O O . TYR B 1 136 ? -5.711 4.258 -19.797 1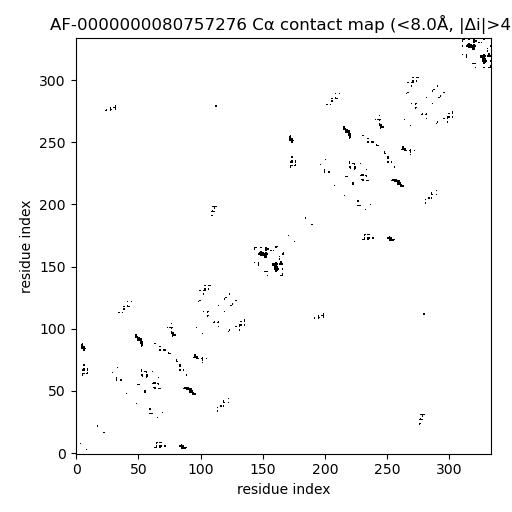 93.88 136 TYR B O 1
ATOM 2552 N N . ASN B 1 137 ? -3.953 5.621 -20.062 1 89.94 137 ASN B N 1
ATOM 2553 C CA . ASN B 1 137 ? -4.754 6.836 -19.953 1 89.94 137 ASN B CA 1
ATOM 2554 C C . ASN B 1 137 ? -5.785 6.938 -21.062 1 89.94 137 ASN B C 1
ATOM 2556 O O . ASN B 1 137 ? -6.926 7.336 -20.828 1 89.94 137 ASN B O 1
ATOM 2560 N N . ARG B 1 138 ? -5.426 6.605 -22.141 1 87.19 138 ARG B N 1
ATOM 2561 C CA . ARG B 1 138 ? -6.32 6.641 -23.297 1 87.19 138 ARG B CA 1
ATOM 2562 C C . ARG B 1 138 ? -7.496 5.688 -23.109 1 87.19 138 ARG B C 1
ATOM 2564 O O . ARG B 1 138 ? -8.641 6.031 -23.422 1 87.19 138 ARG B O 1
ATOM 2571 N N . ALA B 1 139 ? -7.188 4.539 -22.594 1 86.5 139 ALA B N 1
ATOM 2572 C CA . ALA B 1 139 ? -8.219 3.523 -22.375 1 86.5 139 ALA B CA 1
ATOM 2573 C C . ALA B 1 139 ? -9.211 3.967 -21.312 1 86.5 139 ALA B C 1
ATOM 2575 O O . ALA B 1 139 ? -10.391 3.594 -21.359 1 86.5 139 ALA B O 1
ATOM 2576 N N . HIS B 1 140 ? -8.828 4.727 -20.438 1 81.5 140 HIS B N 1
ATOM 2577 C CA . HIS B 1 140 ? -9.68 5.109 -19.312 1 81.5 140 HIS B CA 1
ATOM 2578 C C . HIS B 1 140 ? -10.352 6.453 -19.562 1 81.5 140 HIS B C 1
ATOM 2580 O O . HIS B 1 140 ? -11.359 6.777 -18.938 1 81.5 140 HIS B O 1
ATOM 2586 N N . ILE B 1 141 ? -9.797 7.312 -20.469 1 66.69 141 ILE B N 1
ATOM 2587 C CA . ILE B 1 141 ? -10.523 8.484 -20.938 1 66.69 141 ILE B CA 1
ATOM 2588 C C . ILE B 1 141 ? -11.688 8.047 -21.828 1 66.69 141 ILE B C 1
ATOM 2590 O O . ILE B 1 141 ? -12.797 8.578 -21.719 1 66.69 141 ILE B O 1
ATOM 2594 N N . ALA B 1 142 ? -11.359 7.09 -22.719 1 54.88 142 ALA B N 1
ATOM 2595 C CA . ALA B 1 142 ? -12.359 6.602 -23.656 1 54.88 142 ALA B CA 1
ATOM 2596 C C . ALA B 1 142 ? -13.57 6.023 -22.922 1 54.88 142 ALA B C 1
ATOM 2598 O O . ALA B 1 142 ? -14.711 6.215 -23.344 1 54.88 142 ALA B O 1
ATOM 2599 N N . VAL B 1 143 ? -13.305 5.273 -21.906 1 52.34 143 VAL B N 1
ATOM 2600 C CA . VAL B 1 143 ? -14.422 4.734 -21.125 1 52.34 143 VAL B CA 1
ATOM 2601 C C . VAL B 1 143 ? -15.234 5.879 -20.531 1 52.34 143 VAL B C 1
ATOM 2603 O O . VAL B 1 143 ? -16.469 5.812 -20.484 1 52.34 143 VAL B O 1
ATOM 2606 N N . SER B 1 144 ? -14.422 6.852 -20.078 1 50.25 144 SER B N 1
ATOM 2607 C CA . SER B 1 144 ? -15.102 8.031 -19.562 1 50.25 144 SER B CA 1
ATOM 2608 C C . SER B 1 144 ? -15.859 8.758 -20.672 1 50.25 144 SER B C 1
ATOM 2610 O O . SER B 1 144 ? -16.922 9.344 -20.422 1 50.25 144 SER B O 1
ATOM 2612 N N . ARG B 1 145 ? -15.141 8.773 -21.812 1 50.38 145 ARG B N 1
ATOM 2613 C CA . ARG B 1 145 ? -15.766 9.461 -22.938 1 50.38 145 ARG B CA 1
ATOM 2614 C C . ARG B 1 145 ? -16.969 8.688 -23.453 1 50.38 145 ARG B C 1
ATOM 2616 O O . ARG B 1 145 ? -17.781 9.227 -24.219 1 50.38 145 ARG B O 1
ATOM 2623 N N . LYS B 1 146 ? -16.844 7.277 -23.312 1 53.56 146 LYS B N 1
ATOM 2624 C CA . LYS B 1 146 ? -18.047 6.617 -23.797 1 53.56 146 LYS B CA 1
ATOM 2625 C C . LYS B 1 146 ? -19.281 7.137 -23.062 1 53.56 146 LYS B C 1
ATOM 2627 O O . LYS B 1 146 ? -20.422 6.852 -23.469 1 53.56 146 LYS B O 1
ATOM 2632 N N . ILE B 1 147 ? -18.797 7.75 -22.031 1 55.88 147 ILE B N 1
ATOM 2633 C CA . ILE B 1 147 ? -19.891 8.477 -21.406 1 55.88 147 ILE B CA 1
ATOM 2634 C C . ILE B 1 147 ? -20.047 9.836 -22.078 1 55.88 147 ILE B C 1
ATOM 2636 O O . ILE B 1 147 ? -19.109 10.633 -22.109 1 55.88 147 ILE B O 1
ATOM 2640 N N . GLY B 1 148 ? -20.938 10.094 -22.797 1 56.41 148 GLY B N 1
ATOM 2641 C CA . GLY B 1 148 ? -21.234 11.344 -23.484 1 56.41 148 GLY B CA 1
ATOM 2642 C C . GLY B 1 148 ? -21.156 12.555 -22.562 1 56.41 148 GLY B C 1
ATOM 2643 O O . GLY B 1 148 ? -21.359 12.438 -21.359 1 56.41 148 GLY B O 1
ATOM 2644 N N . ARG B 1 149 ? -20.453 13.617 -23.062 1 63.12 149 ARG B N 1
ATOM 2645 C CA . ARG B 1 149 ? -20.391 14.852 -22.281 1 63.12 149 ARG B CA 1
ATOM 2646 C C . ARG B 1 149 ? -21.688 15.109 -21.547 1 63.12 149 ARG B C 1
ATOM 2648 O O . ARG B 1 149 ? -21.688 15.57 -20.406 1 63.12 149 ARG B O 1
ATOM 2655 N N . ASN B 1 150 ? -22.656 14.797 -22.203 1 67.88 150 ASN B N 1
ATOM 2656 C CA . ASN B 1 150 ? -23.984 15.047 -21.656 1 67.88 150 ASN B CA 1
ATOM 2657 C C . ASN B 1 150 ? -24.562 13.812 -20.969 1 67.88 150 ASN B C 1
ATOM 2659 O O . ASN B 1 150 ? -25.688 13.836 -20.484 1 67.88 150 ASN B O 1
ATOM 2663 N N . ASP B 1 151 ? -23.859 12.875 -20.797 1 67.31 151 ASP B N 1
ATOM 2664 C CA . ASP B 1 151 ? -24.312 11.656 -20.125 1 67.31 151 ASP B CA 1
ATOM 2665 C C . ASP B 1 151 ? -24.156 11.758 -18.609 1 67.31 151 ASP B C 1
ATOM 2667 O O . ASP B 1 151 ? -23.344 12.539 -18.125 1 67.31 151 ASP B O 1
ATOM 2671 N N . PRO B 1 152 ? -25.062 10.961 -17.953 1 68.44 152 PRO B N 1
ATOM 2672 C CA . PRO B 1 152 ? -24.875 10.914 -16.5 1 68.44 152 PRO B CA 1
ATOM 2673 C C . PRO B 1 152 ? -23.469 10.453 -16.094 1 68.44 152 PRO B C 1
ATOM 2675 O O . PRO B 1 152 ? -22.938 9.523 -16.703 1 68.44 152 PRO B O 1
ATOM 2678 N N . CYS B 1 153 ? -22.797 11.195 -15.164 1 60.66 153 CYS B N 1
ATOM 2679 C CA . CYS B 1 153 ? -21.438 10.883 -14.727 1 60.66 153 CYS B CA 1
ATOM 2680 C C . CYS B 1 153 ? -21.375 9.508 -14.078 1 60.66 153 CYS B C 1
ATOM 2682 O O . CYS B 1 153 ? -22.234 9.156 -13.273 1 60.66 153 CYS B O 1
ATOM 2684 N N . ILE B 1 154 ? -20.594 8.703 -14.438 1 65.94 154 ILE B N 1
ATOM 2685 C CA . ILE B 1 154 ? -20.484 7.309 -14.008 1 65.94 154 ILE B CA 1
ATOM 2686 C C . ILE B 1 154 ? -20.016 7.25 -12.562 1 65.94 154 ILE B C 1
ATOM 2688 O O . ILE B 1 154 ? -20.016 6.18 -11.945 1 65.94 154 ILE B O 1
ATOM 2692 N N . CYS B 1 155 ? -19.656 8.375 -11.992 1 56.16 155 CYS B N 1
ATOM 2693 C CA . CYS B 1 155 ? -19.156 8.398 -10.625 1 56.16 155 CYS B CA 1
ATOM 2694 C C . CYS B 1 155 ? -20.297 8.266 -9.617 1 56.16 155 CYS B C 1
ATOM 2696 O O . CYS B 1 155 ? -20.047 8.094 -8.422 1 56.16 155 CYS B O 1
ATOM 2698 N N . GLY B 1 156 ? -21.391 8.336 -10.055 1 60.22 156 GLY B N 1
ATOM 2699 C CA . GLY B 1 156 ? -22.578 8.211 -9.211 1 60.22 156 GLY B CA 1
ATOM 2700 C C . GLY B 1 156 ? -23.031 9.523 -8.625 1 60.22 156 GLY B C 1
ATOM 2701 O O . GLY B 1 156 ? -23.875 9.547 -7.73 1 60.22 156 GLY B O 1
ATOM 2702 N N . SER B 1 157 ? -22.5 10.586 -8.969 1 58.75 157 SER B N 1
ATOM 2703 C CA . SER B 1 157 ? -22.828 11.891 -8.406 1 58.75 157 SER B CA 1
ATOM 2704 C C . SER B 1 157 ? -24.188 12.375 -8.898 1 58.75 157 SER B C 1
ATOM 2706 O O . SER B 1 157 ? -24.781 13.297 -8.32 1 58.75 157 SER B O 1
ATOM 2708 N N . GLY B 1 158 ? -24.781 11.727 -9.953 1 67.38 158 GLY B N 1
ATOM 2709 C CA . GLY B 1 158 ? -26.016 12.18 -10.547 1 67.38 158 GLY B CA 1
ATOM 2710 C C . GLY B 1 158 ? -25.828 13.32 -11.531 1 67.38 158 GLY B C 1
ATOM 2711 O O . GLY B 1 158 ? -26.797 13.781 -12.148 1 67.38 158 GLY B O 1
ATOM 2712 N N . LYS B 1 159 ? -24.703 13.938 -11.562 1 68.56 159 LYS B N 1
ATOM 2713 C CA . LYS B 1 159 ? -24.438 14.977 -12.547 1 68.56 159 LYS B CA 1
ATOM 2714 C C . LYS B 1 159 ? -24.031 14.375 -13.891 1 68.56 159 LYS B C 1
ATOM 2716 O O . LYS B 1 159 ? -23.766 13.172 -13.984 1 68.56 159 LYS B O 1
ATOM 2721 N N . LYS B 1 160 ? -24.359 15.297 -14.969 1 68.31 160 LYS B N 1
ATOM 2722 C CA . LYS B 1 160 ? -23.844 14.914 -16.281 1 68.31 160 LYS B CA 1
ATOM 2723 C C . LYS B 1 160 ? -22.328 14.805 -16.281 1 68.31 160 LYS B C 1
ATOM 2725 O O . LYS B 1 160 ? -21.656 15.523 -15.539 1 68.31 160 LYS B O 1
ATOM 2730 N N . TYR B 1 161 ? -21.672 13.906 -17.188 1 71.19 161 TYR B N 1
ATOM 2731 C CA . TYR B 1 161 ? -20.234 13.625 -17.234 1 71.19 161 TYR B CA 1
ATOM 2732 C C . TYR B 1 161 ? -19.438 14.891 -17.484 1 71.19 161 TYR B C 1
ATOM 2734 O O . TYR B 1 161 ? -18.391 15.102 -16.875 1 71.19 161 TYR B O 1
ATOM 2742 N N . LYS B 1 162 ? -19.781 15.969 -18.406 1 66 162 LYS B N 1
ATOM 2743 C CA . LYS B 1 162 ? -19.078 17.203 -18.734 1 66 162 LYS B CA 1
ATOM 2744 C C . LYS B 1 162 ? -19.062 18.156 -17.547 1 66 162 LYS B C 1
ATOM 2746 O O . LYS B 1 162 ? -18.266 19.109 -17.531 1 66 162 LYS B O 1
ATOM 2751 N N . LYS B 1 163 ? -19.906 18.031 -16.656 1 67.31 163 LYS B N 1
ATOM 2752 C CA . LYS B 1 163 ? -20.016 18.906 -15.484 1 67.31 163 LYS B CA 1
ATOM 2753 C C . LYS B 1 163 ? -19.484 18.203 -14.234 1 67.31 163 LYS B C 1
ATOM 2755 O O . LYS B 1 163 ? -19.688 18.688 -13.117 1 67.31 163 LYS B O 1
ATOM 2760 N N . CYS B 1 164 ? -19.031 17 -14.281 1 67.88 164 CYS B N 1
ATOM 2761 C CA . CYS B 1 164 ? -18.5 16.219 -13.164 1 67.88 164 CYS B CA 1
ATOM 2762 C C . CYS B 1 164 ? -17.109 15.688 -13.477 1 67.88 164 CYS B C 1
ATOM 2764 O O . CYS B 1 164 ? -16.125 16.391 -13.297 1 67.88 164 CYS B O 1
ATOM 2766 N N . CYS B 1 165 ? -17 14.312 -13.836 1 62.5 165 CYS B N 1
ATOM 2767 C CA . CYS B 1 165 ? -15.719 13.656 -14.047 1 62.5 165 CYS B CA 1
ATOM 2768 C C . CYS B 1 165 ? -15.125 14.031 -15.398 1 62.5 165 CYS B C 1
ATOM 2770 O O . CYS B 1 165 ? -13.961 13.75 -15.664 1 62.5 165 CYS B O 1
ATOM 2772 N N . GLY B 1 166 ? -15.812 14.656 -16.266 1 59.44 166 GLY B N 1
ATOM 2773 C CA . GLY B 1 166 ? -15.359 15.125 -17.578 1 59.44 166 GLY B CA 1
ATOM 2774 C C . GLY B 1 166 ? -14.992 16.594 -17.578 1 59.44 166 GLY B C 1
ATOM 2775 O O . GLY B 1 166 ? -14.68 17.156 -18.641 1 59.44 166 GLY B O 1
ATOM 2776 N N . ALA B 1 167 ? -15.289 17.281 -16.391 1 55.41 167 ALA B N 1
ATOM 2777 C CA . ALA B 1 167 ? -14.977 18.719 -16.344 1 55.41 167 ALA B CA 1
ATOM 2778 C C . ALA B 1 167 ? -13.477 18.938 -16.156 1 55.41 167 ALA B C 1
ATOM 2780 O O . ALA B 1 167 ? -12.789 18.125 -15.539 1 55.41 167 ALA B O 1
#

pLDDT: mean 90.43, std 14.57, range [38.06, 98.88]

Radius of gyration: 22.17 Å; Cα contacts (8 Å, |Δi|>4): 385; chains: 2; bounding box: 49×60×53 Å

Sequence (334 aa):
MVHMSLYNEWQKLCEKQRTEEENNEFWNTYLEKEMKVYEFILEHHDEVVEGKLAELAEKFDMEPVVFAGFMDGINTSLKNPVKLEELGDDSNIRLEVDFEKLYYNMLDAKAYWLYNLPQWDNILSQERRNEILKDYNRAHIAVSRKIGRNDPCICGSGKKYKKCCGAMVHMSLYNEWQKLCEKQRTEEENNEFWNTYLEKEMKVYEFILEHHDEVVEGKLAELAEKFDMEPVVFAGFMDGINTSLKNPVKLEELGDDSNIRLEVDFEKLYYNMLDAKAYWLYNLPQWDNILSQERRNEILKDYNRAHIAVSRKIGRNDPCICGSGKKYKKCCGA

Solvent-accessible surface area (backbone atoms only — not comparable to full-atom values): 18338 Å² total; per-residue (Å²): 126,86,78,75,21,31,33,55,53,30,54,49,61,73,65,50,87,63,55,70,69,54,43,46,49,52,50,27,49,49,49,40,48,49,49,52,50,50,52,49,50,47,67,41,62,92,53,70,56,66,43,37,38,37,58,50,10,50,76,60,75,36,53,48,40,55,38,35,47,49,46,64,72,47,30,86,22,30,76,67,58,72,68,56,73,70,35,45,60,78,35,81,42,64,57,46,68,35,63,70,51,36,46,51,50,28,58,75,56,41,35,52,77,60,65,64,40,73,50,45,64,83,76,44,49,71,66,56,51,51,50,52,50,50,53,51,50,51,58,54,47,46,60,53,51,72,35,40,56,78,25,68,22,87,84,68,79,75,38,36,15,41,78,49,86,61,89,127,86,77,76,24,32,33,56,53,30,53,50,61,73,65,51,86,61,55,69,70,56,43,47,49,52,50,27,50,50,50,39,47,50,49,52,51,51,52,50,49,46,69,40,61,91,52,68,56,65,43,35,37,38,58,50,11,52,76,60,75,38,53,51,41,54,37,36,48,50,46,64,71,47,30,87,24,31,76,68,59,73,67,56,73,70,36,43,59,76,35,82,42,64,56,47,67,35,63,69,52,38,46,50,51,28,58,74,54,40,34,52,78,60,66,64,41,72,52,44,64,83,75,44,48,70,68,54,52,49,50,51,49,50,52,51,50,51,58,54,46,45,59,53,52,73,34,40,57,79,25,67,22,88,84,68,78,76,39,36,15,41,78,49,85,62,90

InterPro domains:
  IPR004027 SEC-C motif [PF02810] (149-166)

Nearest PDB structures (foldseek):
  5jbr-assembly1_B  TM=4.362E-01  e=2.601E+00  Beutenbergia cavernae DSM 12333
  8bif-assembly2_D-2  TM=3.436E-01  e=3.476E+00  Photorhabdus laumondii subsp. laumondii TTO1
  7clu-assembly1_B  TM=2.926E-01  e=3.476E+00  Serratia marcescens
  8bii-assembly3_G-2  TM=2.613E-01  e=3.684E+00  Photorhabdus laumondii subsp. laumondii TTO1
  5jbr-assembly1_B  TM=4.126E-01  e=2.600E+00  Beutenbergia cavernae DSM 12333

Foldseek 3Di:
DPPFALQNVLVCVLPDDDDPVVNCVVVVVLVVLLLQVLVVCLLVVVDKDKDFLQVVCVVSVHHSSSSLVSLVLQQVQAPHHDDSRHHDRGDIDIRRGNVLVNLLSCVVVVVCVRNPDPSCVVVDPPVRSVVSVVVSVVVVVVVLVVQPQQHQRPVPPRHRSVVPVVD/DPPFALQNVLVCVLPDDDDPVVNCVVVVVLVVLLLVVLVVCLLPVVDKDKDFLQVVCVVSVHHSSSSLVSLVLQQVQAPHHDDSRHHDRGDIDIRRGNVLVNLLSCVVVVVCVRNPDPSCVVVDPPVRSVVSVVVSVVVVVVVLVVQPQQHQGPVPPRHRSVVPVVD

Secondary structure (DSSP, 8-state):
-----HHHHHHHHHH----HHHHHHHHHHHHHHHHHHHHHHHHTTTS-EEEEHHHHHHHTT--HHHHHHHHHHHGGGBSS---GGG--TT-EEEE-B-HHHHHHHHHHTT-HHHHT-GGGGGTS-HHHHHHHHHHHHHHHHHHHHSS-TTSBPTTSSSSBGGGTTT-/-----HHHHHHHHHH----HHHHHHHHHHHHHHHHHHHHHHHHTTTS-EEEEHHHHHHHTT--HHHHHHHHHHHGGGBSS---GGG--TT-EEEE-B-HHHHHHHHHHTT-HHHHT-GGGGGTS-HHHHHHHHHHHHHHHHHHHHSS-TTSBPTTSSSSBGGGTTT-

Organism: Acetivibrio thermocellus (strain ATCC 27405 / DSM 1237 / JCM 9322 / NBRC 103400 / NCIMB 10682 / NRRL B-4536 / VPI 7372) (NCBI:txid203119)